Protein AF-A0A2T9YK61-F1 (afdb_monomer_lite)

InterPro domains:
  IPR007303 TIP41-like protein [PF04176] (50-180)
  IPR051330 Phosphatase regulators and Met sulfoxide reductases [PTHR21021] (6-176)

Radius of gyration: 19.89 Å; chains: 1; bounding box: 41×37×58 Å

Secondary structure (DSSP, 8-state):
----EEEEE-SSEEEEEETTEEEEEE---SPPHHHHHHHHHHHTS---TEE-TT-EEEEEETTT--EEEEEHHHHHHTS-BSHHHHTT---TTHHHHHHHHHHH-TT----PPPB-SS-------EEPTT-----------HHHHHS---EEEEEEEEEEEE-TTTT--EEEEEEEEEEGGGTTT--GGGTTSHHHHHHHS-S------------

pLDDT: mean 70.0, std 21.41, range [21.25, 95.31]

Structure (mmCIF, N/CA/C/O backbone):
data_AF-A0A2T9YK61-F1
#
_entry.id   AF-A0A2T9YK61-F1
#
loop_
_atom_site.group_PDB
_atom_site.id
_atom_site.type_symbol
_atom_site.label_atom_id
_atom_site.label_alt_id
_atom_site.label_comp_id
_atom_site.label_asym_id
_atom_site.label_entity_id
_atom_site.label_seq_id
_atom_site.pdbx_PDB_ins_code
_atom_site.Cartn_x
_atom_site.Cartn_y
_atom_site.Cartn_z
_atom_site.occupancy
_atom_site.B_iso_or_equiv
_atom_site.auth_seq_id
_atom_site.auth_comp_id
_atom_site.auth_asym_id
_atom_site.auth_atom_id
_atom_site.pdbx_PDB_model_num
ATOM 1 N N . MET A 1 1 ? -18.646 -4.683 30.087 1.00 41.59 1 MET A N 1
ATOM 2 C CA . MET A 1 1 ? -18.246 -5.443 28.891 1.00 41.59 1 MET A CA 1
ATOM 3 C C . MET A 1 1 ? -16.806 -5.066 28.641 1.00 41.59 1 MET A C 1
ATOM 5 O O . MET A 1 1 ? -16.558 -3.890 28.409 1.00 41.59 1 MET A O 1
ATOM 9 N N . GLU A 1 2 ? -15.875 -5.996 28.856 1.00 44.56 2 GLU A N 1
ATOM 10 C CA . GLU A 1 2 ? -14.492 -5.833 28.394 1.00 44.56 2 GLU A CA 1
ATOM 11 C C . GLU A 1 2 ? -14.546 -5.493 26.904 1.00 44.56 2 GLU A C 1
ATOM 13 O O . GLU A 1 2 ? -15.299 -6.115 26.160 1.00 44.56 2 GLU A O 1
ATOM 18 N N . SER A 1 3 ? -13.856 -4.436 26.484 1.00 55.66 3 SER A N 1
ATOM 19 C CA . SER A 1 3 ? -13.769 -4.107 25.067 1.00 55.66 3 SER A CA 1
ATOM 20 C C . SER A 1 3 ? -13.024 -5.241 24.368 1.00 55.66 3 SER A C 1
ATOM 22 O O . SER A 1 3 ? -11.880 -5.500 24.746 1.00 55.66 3 SER A O 1
ATOM 24 N N . ASP A 1 4 ? -13.648 -5.872 23.369 1.00 69.75 4 ASP A N 1
ATOM 25 C CA . ASP A 1 4 ? -13.060 -6.887 22.479 1.00 69.75 4 ASP A CA 1
ATOM 26 C C . ASP A 1 4 ? -11.954 -6.261 21.611 1.00 69.75 4 ASP A C 1
ATOM 28 O O . ASP A 1 4 ? -12.095 -6.059 20.404 1.00 69.75 4 ASP A O 1
ATOM 32 N N . PHE A 1 5 ? -10.872 -5.862 22.272 1.00 79.62 5 PHE A N 1
ATOM 33 C CA . PHE A 1 5 ? -9.658 -5.325 21.695 1.00 79.62 5 PHE A CA 1
ATOM 34 C C . PHE A 1 5 ? -8.584 -6.400 21.783 1.00 79.62 5 PHE A C 1
ATOM 36 O O . PHE A 1 5 ? -8.185 -6.810 22.875 1.00 79.62 5 PHE A O 1
ATOM 43 N N . LEU A 1 6 ? -8.084 -6.825 20.630 1.00 83.94 6 LEU A N 1
ATOM 44 C CA . LEU A 1 6 ? -6.968 -7.749 20.532 1.00 83.94 6 LEU A CA 1
ATOM 45 C C . LEU A 1 6 ? -5.908 -7.127 19.636 1.00 83.94 6 LEU A C 1
ATOM 47 O O . LEU A 1 6 ? -6.168 -6.864 18.468 1.00 83.94 6 LEU A O 1
ATOM 51 N N . ARG A 1 7 ? -4.703 -6.927 20.164 1.00 85.94 7 ARG A N 1
ATOM 52 C CA . ARG A 1 7 ? -3.530 -6.585 19.360 1.00 85.94 7 ARG A CA 1
ATOM 53 C C . ARG A 1 7 ? -2.683 -7.833 19.172 1.00 85.94 7 ARG A C 1
ATOM 55 O O . ARG A 1 7 ? -2.465 -8.572 20.129 1.00 85.94 7 ARG A O 1
ATOM 62 N N . TYR A 1 8 ? -2.190 -8.030 17.961 1.00 87.56 8 TYR A N 1
ATOM 63 C CA . TYR A 1 8 ? -1.253 -9.095 17.640 1.00 87.56 8 TYR A CA 1
ATOM 64 C C . TYR A 1 8 ? -0.062 -8.517 16.878 1.00 87.56 8 TYR A C 1
ATOM 66 O O . TYR A 1 8 ? -0.187 -7.550 16.124 1.00 87.56 8 TYR A O 1
ATOM 74 N N . ASP A 1 9 ? 1.107 -9.069 17.169 1.00 89.56 9 ASP A N 1
ATOM 75 C CA . ASP A 1 9 ? 2.399 -8.611 16.676 1.00 89.56 9 ASP A CA 1
ATOM 76 C C . ASP A 1 9 ? 3.253 -9.867 16.479 1.00 89.56 9 ASP A C 1
ATOM 78 O O . ASP A 1 9 ? 3.689 -10.513 17.436 1.00 89.56 9 ASP A O 1
ATOM 82 N N . GLU A 1 10 ? 3.356 -10.291 15.229 1.00 88.69 10 GLU A N 1
ATOM 83 C CA . GLU A 1 10 ? 4.156 -11.416 14.775 1.00 88.69 10 GLU A CA 1
ATOM 84 C C . GLU A 1 10 ? 5.312 -10.897 13.920 1.00 88.69 10 GLU A C 1
ATOM 86 O O . GLU A 1 10 ? 5.336 -9.745 13.503 1.00 88.69 10 GLU A O 1
ATOM 91 N N . LYS A 1 11 ? 6.282 -11.766 13.627 1.00 85.19 11 LYS A N 1
ATOM 92 C CA . LYS A 1 11 ? 7.542 -11.390 12.967 1.00 85.19 11 LYS A CA 1
ATOM 93 C C . LYS A 1 11 ? 7.367 -10.464 11.754 1.00 85.19 11 LYS A C 1
ATOM 95 O O . LYS A 1 11 ? 8.135 -9.523 11.605 1.00 85.19 11 LYS A O 1
ATOM 100 N N . ASP A 1 12 ? 6.401 -10.782 10.900 1.00 89.62 12 ASP A N 1
ATOM 101 C CA . ASP A 1 12 ? 6.165 -10.081 9.640 1.00 89.62 12 ASP A CA 1
ATOM 102 C C . ASP A 1 12 ? 4.776 -9.403 9.614 1.00 89.62 12 ASP A C 1
ATOM 104 O O . ASP A 1 12 ? 4.496 -8.618 8.716 1.00 89.62 12 ASP A O 1
ATOM 108 N N . PHE A 1 13 ? 3.891 -9.690 10.578 1.00 89.62 13 PHE A N 1
ATOM 109 C CA . PHE A 1 13 ? 2.515 -9.184 10.606 1.00 89.62 13 PHE A CA 1
ATOM 110 C C . PHE A 1 13 ? 2.241 -8.421 11.893 1.00 89.62 13 PHE A C 1
ATOM 112 O O . PHE A 1 13 ? 2.523 -8.917 12.978 1.00 89.62 13 PHE A O 1
ATOM 119 N N . SER A 1 14 ? 1.568 -7.282 11.799 1.00 92.31 14 SER A N 1
ATOM 120 C CA . SER A 1 14 ? 1.015 -6.603 12.969 1.00 92.31 14 SER A CA 1
ATOM 121 C C . SER A 1 14 ? -0.439 -6.241 12.724 1.00 92.31 14 SER A C 1
ATOM 123 O O . SER A 1 14 ? -0.871 -6.066 11.586 1.00 92.31 14 SER A O 1
ATOM 125 N N . GLY A 1 15 ? -1.228 -6.139 13.784 1.00 90.12 15 GLY A N 1
ATOM 126 C CA . GLY A 1 15 ? -2.623 -5.794 13.607 1.00 90.12 15 GLY A CA 1
ATOM 127 C C . GLY A 1 15 ? -3.406 -5.649 14.891 1.00 90.12 15 GLY A C 1
ATOM 128 O O . GLY A 1 15 ? -2.914 -5.836 16.009 1.00 90.12 15 GLY A O 1
ATOM 129 N N . VAL A 1 16 ? -4.666 -5.285 14.706 1.00 87.88 16 VAL A N 1
ATOM 130 C CA . VAL A 1 16 ? -5.623 -5.085 15.780 1.00 87.88 16 VAL A CA 1
ATOM 131 C C . VAL A 1 16 ? -7.010 -5.540 15.347 1.00 87.88 16 VAL A C 1
ATOM 133 O O . VAL A 1 16 ? -7.475 -5.220 14.256 1.00 87.88 16 VAL A O 1
ATOM 136 N N . ALA A 1 17 ? -7.693 -6.264 16.226 1.00 85.19 17 ALA A N 1
ATOM 137 C CA . ALA A 1 17 ? -9.128 -6.469 16.165 1.00 85.19 17 ALA A CA 1
ATOM 138 C C . ALA A 1 17 ? -9.803 -5.582 17.215 1.00 85.19 17 ALA A C 1
ATOM 140 O O . ALA A 1 17 ? -9.381 -5.555 18.372 1.00 85.19 17 ALA A O 1
ATOM 141 N N . LEU A 1 18 ? -10.825 -4.839 16.799 1.00 81.12 18 LEU A N 1
ATOM 142 C CA . LEU A 1 18 ? -11.647 -4.000 17.661 1.00 81.12 18 LEU A CA 1
ATOM 143 C C . LEU A 1 18 ? -13.110 -4.153 17.243 1.00 81.12 18 LEU A C 1
ATOM 145 O O . LEU A 1 18 ? -13.516 -3.637 16.199 1.00 81.12 18 LEU A O 1
ATOM 149 N N . CYS A 1 19 ? -13.905 -4.824 18.079 1.00 82.50 19 CYS A N 1
ATOM 150 C CA . CYS A 1 19 ? -15.291 -5.179 17.746 1.00 82.50 19 CYS A CA 1
ATOM 151 C C . CYS A 1 19 ? -15.347 -5.929 16.393 1.00 82.50 19 CYS A C 1
ATOM 153 O O . CYS A 1 19 ? -14.595 -6.877 16.181 1.00 82.50 19 CYS A O 1
ATOM 155 N N . ASP A 1 20 ? -16.179 -5.476 15.451 1.00 80.25 20 ASP A N 1
ATOM 156 C CA . ASP A 1 20 ? -16.318 -6.084 14.120 1.00 80.25 20 ASP A CA 1
ATOM 157 C C . ASP A 1 20 ? -15.185 -5.728 13.145 1.00 80.25 20 ASP A C 1
ATOM 159 O O . ASP A 1 20 ? -15.192 -6.187 12.002 1.00 80.25 20 ASP A O 1
ATOM 163 N N . TRP A 1 21 ? -14.223 -4.898 13.543 1.00 82.38 21 TRP A N 1
ATOM 164 C CA . TRP A 1 21 ? -13.155 -4.455 12.657 1.00 82.38 21 TRP A CA 1
ATOM 165 C C . TRP A 1 21 ? -11.855 -5.188 12.921 1.00 82.38 21 TRP A C 1
ATOM 167 O O . TRP A 1 21 ? -11.441 -5.373 14.062 1.00 82.38 21 TRP A O 1
ATOM 177 N N . ASN A 1 22 ? -11.184 -5.552 11.838 1.00 85.31 22 ASN A N 1
ATOM 178 C CA . ASN A 1 22 ? -9.864 -6.144 11.855 1.00 85.31 22 ASN A CA 1
ATOM 179 C C . ASN A 1 22 ? -8.950 -5.344 10.930 1.00 85.31 22 ASN A C 1
ATOM 181 O O . ASN A 1 22 ? -9.280 -5.112 9.767 1.00 85.31 22 ASN A O 1
ATOM 185 N N . VAL A 1 23 ? -7.824 -4.907 11.473 1.00 88.56 23 VAL A N 1
ATOM 186 C CA . VAL A 1 23 ? -6.742 -4.245 10.759 1.00 88.56 23 VAL A CA 1
ATOM 187 C C . VAL A 1 23 ? -5.549 -5.182 10.804 1.00 88.56 23 VAL A C 1
ATOM 189 O O . VAL A 1 23 ? -5.105 -5.551 11.889 1.00 88.56 23 VAL A O 1
ATOM 192 N N . LEU A 1 24 ? -5.037 -5.539 9.634 1.00 92.12 24 LEU A N 1
ATOM 193 C CA . LEU A 1 24 ? -3.886 -6.408 9.453 1.00 92.12 24 LEU A CA 1
ATOM 194 C C . LEU A 1 24 ? -2.895 -5.714 8.529 1.00 92.12 24 LEU A C 1
ATOM 196 O O . LEU A 1 24 ? -3.250 -5.321 7.423 1.00 92.12 24 LEU A O 1
ATOM 200 N N . SER A 1 25 ? -1.655 -5.609 8.968 1.00 92.38 25 SER A N 1
ATOM 201 C CA . SER A 1 25 ? -0.549 -5.083 8.190 1.00 92.38 25 SER A CA 1
ATOM 202 C C . SER A 1 25 ? 0.523 -6.148 8.025 1.00 92.38 25 SER A C 1
ATOM 204 O O . SER A 1 25 ? 0.830 -6.868 8.978 1.00 92.38 25 SER A O 1
ATOM 206 N N . TYR A 1 26 ? 1.082 -6.253 6.823 1.00 94.94 26 TYR A N 1
ATOM 207 C CA . TYR A 1 26 ? 2.124 -7.213 6.486 1.00 94.94 26 TYR A CA 1
ATOM 208 C C . TYR A 1 26 ? 3.368 -6.520 5.942 1.00 94.94 26 TYR A C 1
ATOM 210 O O . TYR A 1 26 ? 3.291 -5.712 5.015 1.00 94.94 26 TYR A O 1
ATOM 218 N N . HIS A 1 27 ? 4.510 -6.854 6.538 1.00 94.69 27 HIS A N 1
ATOM 219 C CA . HIS A 1 27 ? 5.817 -6.272 6.278 1.00 94.69 27 HIS A CA 1
ATOM 220 C C . HIS A 1 27 ? 6.786 -7.371 5.849 1.00 94.69 27 HIS A C 1
ATOM 222 O O . HIS A 1 27 ? 7.134 -8.276 6.607 1.00 94.69 27 HIS A O 1
ATOM 228 N N . ARG A 1 28 ? 7.256 -7.271 4.614 1.00 94.88 28 ARG A N 1
ATOM 229 C CA . ARG A 1 28 ? 8.286 -8.104 4.010 1.00 94.88 28 ARG A CA 1
ATOM 230 C C . ARG A 1 28 ? 9.405 -7.221 3.458 1.00 94.88 28 ARG A C 1
ATOM 232 O O . ARG A 1 28 ? 9.180 -6.044 3.177 1.00 94.88 28 ARG A O 1
ATOM 239 N N . PRO A 1 29 ? 10.623 -7.769 3.307 1.00 94.81 29 PRO A N 1
ATOM 240 C CA . PRO A 1 29 ? 11.695 -7.100 2.580 1.00 94.81 29 PRO A CA 1
ATOM 241 C C . PRO A 1 29 ? 11.336 -6.838 1.110 1.00 94.81 29 PRO A C 1
ATOM 243 O O . PRO A 1 29 ? 10.315 -7.311 0.609 1.00 94.81 29 PRO A O 1
ATOM 246 N N . ILE A 1 30 ? 12.232 -6.134 0.412 1.00 95.12 30 ILE A N 1
ATOM 247 C CA . ILE A 1 30 ? 12.160 -5.942 -1.041 1.00 95.12 30 ILE A CA 1
ATOM 248 C C . ILE A 1 30 ? 11.964 -7.295 -1.739 1.00 95.12 30 ILE A C 1
ATOM 250 O O . ILE A 1 30 ? 12.551 -8.316 -1.364 1.00 95.12 30 ILE A O 1
ATOM 254 N N . SER A 1 31 ? 11.111 -7.281 -2.757 1.00 94.88 31 SER A N 1
ATOM 255 C CA . SER A 1 31 ? 10.672 -8.470 -3.478 1.00 94.88 31 SER A CA 1
ATOM 256 C C . SER A 1 31 ? 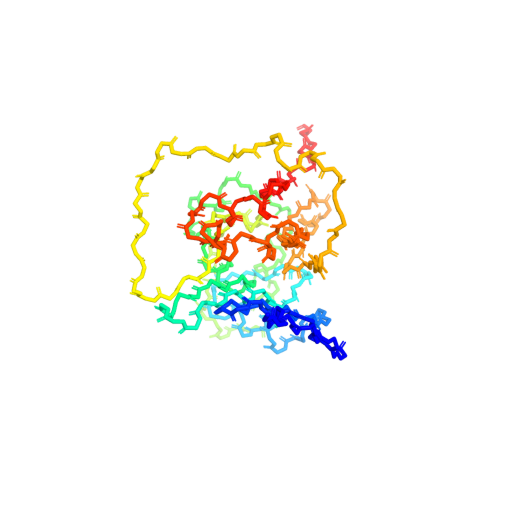11.833 -9.197 -4.150 1.00 94.88 31 SER A C 1
ATOM 258 O O . SER A 1 31 ? 12.777 -8.592 -4.656 1.00 94.88 31 SER A O 1
ATOM 260 N N . SER A 1 32 ? 11.732 -10.523 -4.226 1.00 93.81 32 SER A N 1
ATOM 261 C CA . SER A 1 32 ? 12.674 -11.326 -5.009 1.00 93.81 32 SER A CA 1
ATOM 262 C C . SER A 1 32 ? 12.544 -11.057 -6.514 1.00 93.81 32 SER A C 1
ATOM 264 O O . SER A 1 32 ? 11.475 -10.678 -6.999 1.00 93.81 32 SER A O 1
ATOM 266 N N . ALA A 1 33 ? 13.603 -11.359 -7.274 1.00 91.38 33 ALA A N 1
ATOM 267 C CA . ALA A 1 33 ? 13.603 -11.252 -8.737 1.00 91.38 33 ALA A CA 1
ATOM 268 C C . ALA A 1 33 ? 12.416 -11.985 -9.390 1.00 91.38 33 ALA A C 1
ATOM 270 O O . ALA A 1 33 ? 11.833 -11.487 -10.342 1.00 91.38 33 ALA A O 1
ATOM 271 N N . THR A 1 34 ? 11.990 -13.124 -8.834 1.00 92.19 34 THR A N 1
ATOM 272 C CA . THR A 1 34 ? 10.835 -13.875 -9.344 1.00 92.19 34 THR A CA 1
ATOM 273 C C . THR A 1 34 ? 9.526 -13.089 -9.244 1.00 92.19 34 THR A C 1
ATOM 275 O O . THR A 1 34 ? 8.721 -13.127 -10.170 1.00 92.19 34 THR A O 1
ATOM 278 N N . ILE A 1 35 ? 9.300 -12.372 -8.140 1.00 90.00 35 ILE A N 1
ATOM 279 C CA . ILE A 1 35 ? 8.103 -11.532 -7.969 1.00 90.00 35 ILE A CA 1
ATOM 280 C C . ILE A 1 35 ? 8.166 -10.340 -8.927 1.00 90.00 35 ILE A C 1
ATOM 282 O O . ILE A 1 35 ? 7.174 -10.039 -9.587 1.00 90.00 35 ILE A O 1
ATOM 286 N N . ILE A 1 36 ? 9.340 -9.715 -9.050 1.00 91.69 36 ILE A N 1
ATOM 287 C CA . ILE A 1 36 ? 9.577 -8.578 -9.949 1.00 91.69 36 ILE A CA 1
ATOM 288 C C . ILE A 1 36 ? 9.313 -8.973 -11.409 1.00 91.69 36 ILE A C 1
ATOM 290 O O . ILE A 1 36 ? 8.560 -8.288 -12.101 1.00 91.69 36 ILE A O 1
ATOM 294 N N . ASP A 1 37 ? 9.861 -10.102 -11.863 1.00 90.00 37 ASP A N 1
ATOM 295 C CA . ASP A 1 37 ? 9.670 -10.610 -13.226 1.00 90.00 37 ASP A CA 1
ATOM 296 C C . ASP A 1 37 ? 8.193 -10.924 -13.508 1.00 90.00 37 ASP A C 1
ATOM 298 O O . ASP A 1 37 ? 7.676 -10.603 -14.582 1.00 90.00 37 ASP A O 1
ATOM 302 N N . ASN A 1 38 ? 7.491 -11.514 -12.535 1.00 92.44 38 ASN A N 1
ATOM 303 C CA . ASN A 1 38 ? 6.060 -11.791 -12.650 1.00 92.44 38 ASN A CA 1
ATOM 304 C C . ASN A 1 38 ? 5.246 -10.495 -12.749 1.00 92.44 38 ASN A C 1
ATOM 306 O O . ASN A 1 38 ? 4.421 -10.369 -13.653 1.00 92.44 38 ASN A O 1
ATOM 310 N N . TYR A 1 39 ? 5.508 -9.513 -11.881 1.00 93.25 39 TYR A N 1
ATOM 311 C CA . TYR A 1 39 ? 4.817 -8.221 -11.917 1.00 93.25 39 TYR A CA 1
ATOM 312 C C . TYR A 1 39 ? 5.086 -7.499 -13.234 1.00 93.25 39 TYR A C 1
ATOM 314 O O . TYR A 1 39 ? 4.146 -7.027 -13.867 1.00 93.25 39 TYR A O 1
ATOM 322 N N . SER A 1 40 ? 6.340 -7.458 -13.692 1.00 89.56 40 SER A N 1
ATOM 323 C CA . SER A 1 40 ? 6.690 -6.811 -14.959 1.00 89.56 40 SER A CA 1
ATOM 324 C C . SER A 1 40 ? 5.951 -7.451 -16.134 1.00 89.56 40 SER A C 1
ATOM 326 O O . SER A 1 40 ? 5.391 -6.751 -16.978 1.00 89.56 40 SER A O 1
ATOM 328 N N . LYS A 1 41 ? 5.875 -8.787 -16.156 1.00 89.69 41 LYS A N 1
ATOM 329 C CA . LYS A 1 41 ? 5.185 -9.537 -17.208 1.00 89.69 41 LYS A CA 1
ATOM 330 C C . LYS A 1 41 ? 3.672 -9.326 -17.200 1.00 89.69 41 LYS A C 1
ATOM 332 O O . LYS A 1 41 ? 3.073 -9.230 -18.268 1.00 89.69 41 LYS A O 1
ATOM 337 N N . GLU A 1 42 ? 3.048 -9.303 -16.027 1.00 91.94 42 GLU A N 1
ATOM 338 C CA . GLU A 1 42 ? 1.595 -9.155 -15.895 1.00 91.94 42 GLU A CA 1
ATOM 339 C C . GLU A 1 42 ? 1.130 -7.712 -16.099 1.00 91.94 42 GLU A C 1
ATOM 341 O O . GLU A 1 42 ? 0.085 -7.470 -16.706 1.00 91.94 42 GLU A O 1
ATOM 346 N N . LEU A 1 43 ? 1.906 -6.749 -15.601 1.00 89.56 43 LEU A N 1
ATOM 347 C CA . LEU A 1 43 ? 1.575 -5.332 -15.667 1.00 89.56 43 LEU A CA 1
ATOM 348 C C . LEU A 1 43 ? 2.071 -4.674 -16.953 1.00 89.56 43 LEU A C 1
ATOM 350 O O . LEU A 1 43 ? 1.569 -3.603 -17.290 1.00 89.56 43 LEU A O 1
ATOM 354 N N . ASP A 1 44 ? 2.979 -5.309 -17.694 1.00 87.75 44 ASP A N 1
ATOM 355 C CA . ASP A 1 44 ? 3.516 -4.794 -18.957 1.00 87.75 44 ASP A CA 1
ATOM 356 C C . ASP A 1 44 ? 4.178 -3.411 -18.784 1.00 87.75 44 ASP A C 1
ATOM 358 O O . ASP A 1 44 ? 3.998 -2.507 -19.601 1.00 87.75 44 ASP A O 1
ATOM 36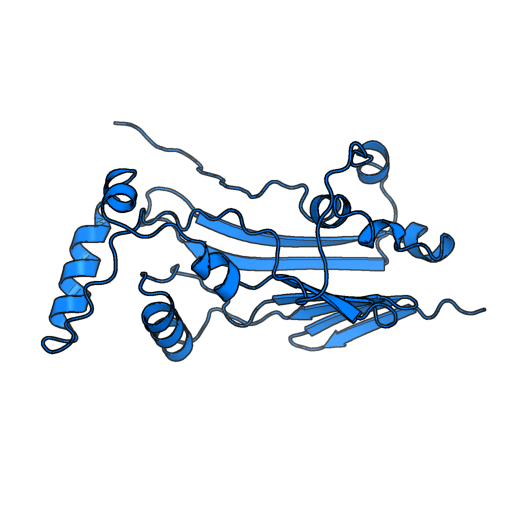2 N N . ILE A 1 45 ? 4.911 -3.249 -17.675 1.00 85.00 45 ILE A N 1
ATOM 363 C CA . ILE A 1 45 ? 5.721 -2.074 -17.309 1.00 85.00 45 ILE A CA 1
ATOM 364 C C . ILE A 1 45 ? 7.043 -2.530 -16.672 1.00 85.00 45 ILE A C 1
ATOM 366 O O . ILE A 1 45 ? 7.169 -3.675 -16.221 1.00 85.00 45 ILE A O 1
ATOM 370 N N . ALA A 1 46 ? 8.036 -1.638 -16.617 1.00 86.75 46 ALA A N 1
ATOM 371 C CA . ALA A 1 46 ? 9.146 -1.834 -15.685 1.00 86.75 46 ALA A CA 1
ATOM 372 C C . ALA A 1 46 ? 8.616 -1.708 -14.248 1.00 86.75 46 ALA A C 1
ATOM 374 O O . ALA A 1 46 ? 7.590 -1.071 -14.028 1.00 86.75 46 ALA A O 1
ATOM 375 N N . ILE A 1 47 ? 9.276 -2.342 -13.287 1.00 92.06 47 ILE A N 1
ATOM 376 C CA . ILE A 1 47 ? 8.864 -2.326 -11.879 1.00 92.06 47 ILE A CA 1
ATOM 377 C C . ILE A 1 47 ? 9.795 -1.385 -11.107 1.00 92.06 47 ILE A C 1
ATOM 379 O O . ILE A 1 47 ? 10.981 -1.376 -11.445 1.00 92.06 47 ILE A O 1
ATOM 383 N N . PRO A 1 48 ? 9.285 -0.626 -10.113 1.00 89.69 48 PRO A N 1
ATOM 384 C CA . PRO A 1 48 ? 10.111 0.213 -9.246 1.00 89.69 48 PRO A CA 1
ATOM 385 C C . PRO A 1 48 ? 11.308 -0.538 -8.661 1.00 89.69 48 PRO A C 1
ATOM 387 O O . PRO A 1 48 ? 11.175 -1.720 -8.319 1.00 89.69 48 PRO A O 1
ATOM 390 N N . GLU A 1 49 ? 12.445 0.143 -8.506 1.00 87.25 49 GLU A N 1
ATOM 391 C CA . GLU A 1 49 ? 13.674 -0.443 -7.953 1.00 87.25 49 GLU A CA 1
ATOM 392 C C . GLU A 1 49 ? 13.435 -1.130 -6.601 1.00 87.25 49 GLU A C 1
ATOM 394 O O . GLU A 1 49 ? 13.838 -2.279 -6.390 1.00 87.25 49 GLU A O 1
ATOM 399 N N . MET A 1 50 ? 12.725 -0.457 -5.696 1.00 91.75 50 MET A N 1
ATOM 400 C CA . MET A 1 50 ? 12.416 -0.966 -4.366 1.00 91.75 50 MET A CA 1
ATOM 401 C C . MET A 1 50 ? 10.932 -1.289 -4.260 1.00 91.75 50 MET A C 1
ATOM 403 O O . MET A 1 50 ? 10.150 -0.547 -3.673 1.00 91.75 50 MET A O 1
ATOM 407 N N . ILE A 1 51 ? 10.519 -2.425 -4.819 1.00 94.75 51 ILE A N 1
ATOM 408 C CA . ILE A 1 51 ? 9.148 -2.917 -4.665 1.00 94.75 51 ILE A CA 1
ATOM 409 C C . ILE A 1 51 ? 9.003 -3.870 -3.475 1.00 94.75 51 ILE A C 1
ATOM 411 O O . ILE A 1 51 ? 9.676 -4.901 -3.379 1.00 94.75 51 ILE A O 1
ATOM 415 N N . PHE A 1 52 ? 8.026 -3.597 -2.617 1.00 95.25 52 PHE A N 1
ATOM 416 C CA . PHE A 1 52 ? 7.605 -4.472 -1.530 1.00 95.25 52 PHE A CA 1
ATOM 417 C C . PHE A 1 52 ? 6.290 -5.171 -1.903 1.00 95.25 52 PHE A C 1
ATOM 419 O O . PHE A 1 52 ? 5.219 -4.891 -1.371 1.00 95.25 52 PHE A O 1
ATOM 426 N N . GLY A 1 53 ? 6.356 -6.069 -2.885 1.00 92.50 53 GLY A N 1
ATOM 427 C CA . GLY A 1 53 ? 5.197 -6.639 -3.571 1.00 92.50 53 GLY A CA 1
ATOM 428 C C . GLY A 1 53 ? 4.307 -7.508 -2.690 1.00 92.50 53 GLY A C 1
ATOM 429 O O . GLY A 1 53 ? 3.124 -7.647 -2.988 1.00 92.50 53 GLY A O 1
ATOM 430 N N . GLU A 1 54 ? 4.859 -8.053 -1.608 1.00 94.31 54 GLU A N 1
ATOM 431 C CA . GLU A 1 54 ? 4.110 -8.820 -0.612 1.00 94.31 54 GLU A CA 1
ATOM 432 C C . GLU A 1 54 ? 3.516 -7.936 0.491 1.00 94.31 54 GLU A C 1
ATOM 434 O O . GLU A 1 54 ? 2.646 -8.406 1.217 1.00 94.31 54 GLU A O 1
ATOM 439 N N . ASN A 1 55 ? 3.942 -6.675 0.628 1.00 94.19 55 ASN A N 1
ATOM 440 C CA . ASN A 1 55 ? 3.442 -5.794 1.680 1.00 94.19 55 ASN A CA 1
ATOM 441 C C . ASN A 1 55 ? 1.989 -5.419 1.423 1.00 94.19 55 ASN A C 1
ATOM 443 O O . ASN A 1 55 ? 1.596 -5.111 0.291 1.00 94.19 55 ASN A O 1
ATOM 447 N N . PHE A 1 56 ? 1.200 -5.387 2.496 1.00 93.94 56 PHE A N 1
ATOM 448 C CA . PHE A 1 56 ? -0.161 -4.888 2.412 1.00 93.94 56 PHE A CA 1
ATOM 449 C C . PHE A 1 56 ? -0.714 -4.370 3.736 1.00 93.94 56 PHE A C 1
ATOM 451 O O . PHE A 1 56 ? -0.317 -4.815 4.811 1.00 93.94 56 PHE A O 1
ATOM 458 N N . LEU A 1 57 ? -1.715 -3.494 3.631 1.00 92.12 57 LEU A N 1
ATOM 459 C CA . LEU A 1 57 ? -2.634 -3.159 4.718 1.00 92.12 57 LEU A CA 1
ATOM 460 C C . LEU A 1 57 ? -4.040 -3.626 4.349 1.00 92.12 57 LEU A C 1
ATOM 462 O O . LEU A 1 57 ? -4.632 -3.132 3.390 1.00 92.12 57 LEU A O 1
ATOM 466 N N . LEU A 1 58 ? -4.593 -4.532 5.145 1.00 91.19 58 LEU A N 1
ATOM 467 C CA . LEU A 1 58 ? -5.949 -5.038 5.019 1.00 91.19 58 LEU A CA 1
ATOM 468 C C . LEU A 1 58 ? -6.802 -4.521 6.178 1.00 91.19 58 LEU A C 1
ATOM 470 O O . LEU A 1 58 ? -6.538 -4.814 7.342 1.00 91.19 58 LEU A O 1
ATOM 474 N N . ILE A 1 59 ? -7.873 -3.805 5.854 1.00 87.44 59 ILE A N 1
ATOM 475 C CA . ILE A 1 59 ? -8.900 -3.408 6.818 1.00 87.44 59 ILE A CA 1
ATOM 476 C C . ILE A 1 59 ? -10.188 -4.127 6.439 1.00 87.44 59 ILE A C 1
ATOM 478 O O . ILE A 1 59 ? -10.666 -4.007 5.311 1.00 87.44 59 ILE A O 1
ATOM 482 N N . LYS A 1 60 ? -10.756 -4.869 7.386 1.00 85.81 60 LYS A N 1
ATOM 483 C CA . LYS A 1 60 ? -11.954 -5.684 7.200 1.00 85.81 60 LYS A CA 1
ATOM 484 C C . LYS A 1 60 ? -12.993 -5.374 8.265 1.00 85.81 60 LYS A C 1
ATOM 486 O O . LYS A 1 60 ? -12.668 -5.319 9.445 1.00 85.81 60 LYS A O 1
ATOM 491 N N . HIS A 1 61 ? -14.248 -5.270 7.851 1.00 83.06 61 HIS A N 1
ATOM 492 C CA . HIS A 1 61 ? -15.399 -5.293 8.742 1.00 83.06 61 HIS A CA 1
ATOM 493 C C . HIS A 1 61 ? -16.104 -6.647 8.625 1.00 83.06 61 HIS A C 1
ATOM 495 O O . HIS A 1 61 ? -16.611 -7.005 7.560 1.00 83.06 61 HIS A O 1
ATOM 501 N N . ALA A 1 62 ? -16.123 -7.416 9.710 1.00 80.00 62 ALA A N 1
ATOM 502 C CA . ALA A 1 62 ? -16.621 -8.785 9.737 1.00 80.00 62 ALA A CA 1
ATOM 503 C C . ALA A 1 62 ? -18.105 -8.876 9.355 1.00 80.00 62 ALA A C 1
ATOM 505 O O . ALA A 1 62 ? -18.470 -9.715 8.534 1.00 80.00 62 ALA A O 1
ATOM 506 N N . THR A 1 63 ? -18.940 -7.982 9.889 1.00 80.75 63 THR A N 1
ATOM 507 C CA . THR A 1 63 ? -20.402 -8.063 9.744 1.00 80.75 63 THR A CA 1
ATOM 508 C C . THR A 1 63 ? -20.899 -7.629 8.366 1.00 80.75 63 THR A C 1
ATOM 510 O O . THR A 1 63 ? -21.812 -8.246 7.823 1.00 80.75 63 THR A O 1
ATOM 513 N N . SER A 1 64 ? -20.311 -6.585 7.768 1.00 77.31 64 SER A N 1
ATOM 514 C CA . SER A 1 64 ? -20.711 -6.140 6.419 1.00 77.31 64 SER A CA 1
ATOM 515 C C . SER A 1 64 ? -19.937 -6.828 5.296 1.00 77.31 64 SER A C 1
ATOM 517 O O . SER A 1 64 ? -20.304 -6.678 4.134 1.00 77.31 64 SER A O 1
ATOM 519 N N . GLY A 1 65 ? -18.846 -7.528 5.619 1.00 79.69 65 GLY A N 1
ATOM 520 C CA . GLY A 1 65 ? -17.917 -8.067 4.629 1.00 79.69 65 GLY A CA 1
ATOM 521 C C . GLY A 1 65 ? -17.084 -7.001 3.909 1.00 79.69 65 GLY A C 1
ATOM 522 O O . GLY A 1 65 ? -16.362 -7.346 2.979 1.00 79.69 65 GLY A O 1
ATOM 523 N N . PHE A 1 66 ? -17.162 -5.729 4.323 1.00 81.94 66 PHE A N 1
ATOM 524 C CA . PHE A 1 66 ? -16.353 -4.647 3.760 1.00 81.94 66 PHE A CA 1
ATOM 525 C C . PHE A 1 66 ? -14.870 -4.977 3.917 1.00 81.94 66 PHE A C 1
ATOM 527 O O . PHE A 1 66 ? -14.420 -5.272 5.027 1.00 81.94 66 PHE A O 1
ATOM 534 N N . THR A 1 67 ? -14.110 -4.882 2.827 1.00 84.38 67 THR A N 1
ATOM 535 C CA . THR A 1 67 ? -12.647 -4.932 2.875 1.00 84.38 67 THR A CA 1
ATOM 536 C C . THR A 1 67 ? -12.031 -3.851 2.011 1.00 84.38 67 THR A C 1
ATOM 538 O O . THR A 1 67 ? -12.490 -3.619 0.892 1.00 84.38 67 THR A O 1
ATOM 541 N N . ILE A 1 68 ? -10.940 -3.277 2.501 1.00 85.38 68 ILE A N 1
ATOM 542 C CA . ILE A 1 68 ? -10.009 -2.474 1.717 1.00 85.38 68 ILE A CA 1
ATOM 543 C C . ILE A 1 68 ? -8.602 -3.043 1.889 1.00 85.38 68 ILE A C 1
ATOM 545 O O . ILE A 1 68 ? -8.177 -3.317 3.011 1.00 85.38 68 ILE A O 1
ATOM 549 N N . ASN A 1 69 ? -7.910 -3.245 0.773 1.00 90.44 69 ASN A N 1
ATOM 550 C CA . ASN A 1 69 ? -6.562 -3.791 0.725 1.00 90.44 69 ASN A CA 1
ATOM 551 C C . ASN A 1 69 ? -5.628 -2.823 -0.002 1.00 90.44 69 ASN A C 1
ATOM 553 O O . ASN A 1 69 ? -5.826 -2.550 -1.181 1.00 90.44 69 ASN A O 1
ATOM 557 N N . LEU A 1 70 ? -4.600 -2.319 0.670 1.00 89.56 70 LEU A N 1
ATOM 558 C CA . LEU A 1 70 ? -3.549 -1.519 0.050 1.00 89.56 70 LEU A CA 1
ATOM 559 C C . LEU A 1 70 ? -2.365 -2.419 -0.263 1.00 89.56 70 LEU A C 1
ATOM 561 O O . LEU A 1 70 ? -1.839 -3.036 0.649 1.00 89.56 70 LEU A O 1
ATOM 565 N N . ASN A 1 71 ? -1.948 -2.485 -1.526 1.00 93.75 71 ASN A N 1
ATOM 566 C CA . ASN A 1 71 ? -0.824 -3.301 -1.969 1.00 93.75 71 ASN A CA 1
ATOM 567 C C . ASN A 1 71 ? -0.192 -2.675 -3.222 1.00 93.75 71 ASN A C 1
ATOM 569 O O . ASN A 1 71 ? -0.850 -1.922 -3.943 1.00 93.75 71 ASN A O 1
ATOM 573 N N . ALA A 1 72 ? 1.081 -2.986 -3.474 1.00 92.19 72 ALA A N 1
ATOM 574 C CA . ALA A 1 72 ? 1.831 -2.408 -4.589 1.00 92.19 72 ALA A CA 1
ATOM 575 C C . ALA A 1 72 ? 1.288 -2.837 -5.961 1.00 92.19 72 ALA A C 1
ATOM 577 O O . ALA A 1 72 ? 1.261 -2.047 -6.899 1.00 92.19 72 ALA A O 1
ATOM 578 N N . TYR A 1 73 ? 0.844 -4.088 -6.087 1.00 95.31 73 TYR A N 1
ATOM 579 C CA . TYR A 1 73 ? 0.429 -4.658 -7.367 1.00 95.31 73 TYR A CA 1
ATOM 580 C C . TYR A 1 73 ? -0.786 -3.942 -7.956 1.00 95.31 73 TYR A C 1
ATOM 582 O O . TYR A 1 73 ? -0.765 -3.523 -9.113 1.00 95.31 73 TYR A O 1
ATOM 590 N N . ASP A 1 74 ? -1.834 -3.757 -7.155 1.00 92.69 74 ASP A N 1
ATOM 591 C CA . ASP A 1 74 ? -3.049 -3.076 -7.591 1.00 92.69 74 ASP A CA 1
ATOM 592 C C . ASP A 1 74 ? -2.817 -1.586 -7.855 1.00 92.69 74 ASP A C 1
ATOM 594 O O . ASP A 1 74 ? -3.419 -1.041 -8.778 1.00 92.69 74 ASP A O 1
ATOM 598 N N . ALA A 1 75 ? -1.898 -0.948 -7.124 1.00 88.00 75 ALA A N 1
ATOM 599 C CA . ALA A 1 75 ? -1.466 0.413 -7.424 1.00 88.00 75 ALA A CA 1
ATOM 600 C C . ALA A 1 75 ? -0.790 0.493 -8.803 1.00 88.00 75 ALA A C 1
ATOM 602 O O . ALA A 1 75 ? -1.191 1.278 -9.661 1.00 88.00 75 ALA A O 1
ATOM 603 N N . LEU A 1 76 ? 0.177 -0.392 -9.061 1.00 90.50 76 LEU A N 1
ATOM 604 C CA . LEU A 1 76 ? 0.931 -0.423 -10.315 1.00 90.50 76 LEU A CA 1
ATOM 605 C C . LEU A 1 76 ? 0.073 -0.812 -11.533 1.00 90.50 76 LEU A C 1
ATOM 607 O O . LEU A 1 76 ? 0.394 -0.445 -12.664 1.00 90.50 76 LEU A O 1
ATOM 611 N N . LYS A 1 77 ? -1.061 -1.500 -11.338 1.00 91.69 77 LYS A N 1
ATOM 612 C CA . LYS A 1 77 ? -2.051 -1.716 -12.411 1.00 91.69 77 LYS A CA 1
ATOM 613 C C . LYS A 1 77 ? -2.630 -0.418 -12.960 1.00 91.69 77 LYS A C 1
ATOM 615 O O . LYS A 1 77 ? -2.965 -0.388 -14.144 1.00 91.69 77 LYS A O 1
ATOM 620 N N . LEU A 1 78 ? -2.773 0.602 -12.113 1.00 85.94 78 LEU A N 1
ATOM 621 C CA . LEU A 1 78 ? -3.388 1.884 -12.456 1.00 85.94 78 LEU A CA 1
ATOM 622 C C . LEU A 1 78 ? -2.417 2.859 -13.130 1.00 85.94 78 LEU A C 1
ATOM 624 O O . LEU A 1 78 ? -2.858 3.910 -13.589 1.00 85.94 78 LEU A O 1
ATOM 628 N N . VAL A 1 79 ? -1.127 2.516 -13.211 1.00 86.44 79 VAL A N 1
ATOM 629 C CA . VAL A 1 79 ? -0.128 3.325 -13.919 1.00 86.44 79 VAL A CA 1
ATOM 630 C C . VAL A 1 79 ? -0.529 3.473 -15.385 1.00 86.44 79 VAL A C 1
ATOM 632 O O . VAL A 1 79 ? -0.869 2.491 -16.059 1.00 86.44 79 VAL A O 1
ATOM 635 N N . GLU A 1 80 ? -0.502 4.713 -15.873 1.00 80.69 80 GLU A N 1
ATOM 636 C CA . GLU A 1 80 ? -0.903 5.050 -17.236 1.00 80.69 80 GLU A CA 1
ATOM 637 C C . GLU A 1 80 ? 0.052 4.408 -18.255 1.00 80.69 80 GLU A C 1
ATOM 639 O O . GLU A 1 80 ? 1.273 4.549 -18.181 1.00 80.69 80 GLU A O 1
ATOM 644 N N . LYS A 1 81 ? -0.517 3.698 -19.233 1.00 81.69 81 LYS A N 1
ATOM 645 C CA . LYS A 1 81 ? 0.225 3.010 -20.296 1.00 81.69 81 LYS A CA 1
ATOM 646 C C . LYS A 1 81 ? -0.228 3.544 -21.642 1.00 81.69 81 LYS A C 1
ATOM 648 O O . LYS A 1 81 ? -1.422 3.570 -21.937 1.00 81.69 81 LYS A O 1
ATOM 653 N N . GLY A 1 82 ? 0.721 3.851 -22.509 1.00 69.12 82 GLY A N 1
ATOM 654 C CA . GLY A 1 82 ? 0.470 4.188 -23.898 1.00 69.12 82 GLY A CA 1
ATOM 655 C C . GLY A 1 82 ? 1.519 5.127 -24.494 1.00 69.12 82 GLY A C 1
ATOM 656 O O . GLY A 1 82 ? 2.297 5.750 -23.773 1.00 69.12 82 GLY A O 1
ATOM 657 N N . PRO A 1 83 ? 1.522 5.277 -25.832 1.00 60.28 83 PRO A N 1
ATOM 658 C CA . PRO A 1 83 ? 2.461 6.151 -26.538 1.00 60.28 83 PRO A CA 1
ATOM 659 C C . PRO A 1 83 ? 2.455 7.590 -26.008 1.00 60.28 83 PRO A C 1
ATOM 661 O O . PRO A 1 83 ? 3.512 8.156 -25.775 1.00 60.28 83 PRO A O 1
ATOM 664 N N . HIS A 1 84 ? 1.267 8.129 -25.719 1.00 59.50 84 HIS A N 1
ATOM 665 C CA . HIS A 1 84 ? 1.088 9.486 -25.198 1.00 59.50 84 HIS A CA 1
ATOM 666 C C . HIS A 1 84 ? 1.580 9.664 -23.754 1.00 59.50 84 HIS A C 1
ATOM 668 O O . HIS A 1 84 ? 1.812 10.791 -23.332 1.00 59.50 84 HIS A O 1
ATOM 674 N N . SER A 1 85 ? 1.714 8.580 -22.987 1.00 58.50 85 SER A N 1
ATOM 675 C CA . SER A 1 85 ? 2.178 8.619 -21.597 1.00 58.50 85 SER A CA 1
ATOM 676 C C . SER A 1 85 ? 3.709 8.705 -21.549 1.00 58.50 85 SER A C 1
ATOM 678 O O . SER A 1 85 ? 4.259 9.478 -20.776 1.00 58.50 85 SER A O 1
ATOM 680 N N . ALA A 1 86 ? 4.406 8.007 -22.452 1.00 57.28 86 ALA A N 1
ATOM 681 C CA . ALA A 1 86 ? 5.870 8.057 -22.559 1.00 57.28 86 ALA A CA 1
ATOM 682 C C . ALA A 1 86 ? 6.435 9.376 -23.112 1.00 57.28 86 ALA A C 1
ATOM 684 O O . ALA A 1 86 ? 7.640 9.612 -23.016 1.00 57.28 86 ALA A O 1
ATOM 685 N N . ASP A 1 87 ? 5.587 10.221 -23.698 1.00 52.31 87 ASP A N 1
ATOM 686 C CA . ASP A 1 87 ? 5.969 11.554 -24.173 1.00 52.31 87 ASP A CA 1
ATOM 687 C C . ASP A 1 87 ? 5.885 12.617 -23.065 1.00 52.31 87 ASP A C 1
ATOM 689 O O . ASP A 1 87 ? 6.389 13.724 -23.247 1.00 52.31 87 ASP A O 1
ATOM 693 N N . LYS A 1 88 ? 5.261 12.302 -21.918 1.00 52.88 88 LYS A N 1
ATOM 694 C CA . LYS A 1 88 ? 5.069 13.263 -20.822 1.00 52.88 88 LYS A CA 1
ATOM 695 C C . LYS A 1 88 ? 6.363 13.518 -20.050 1.00 52.88 88 LYS A C 1
ATOM 697 O O . LYS A 1 88 ? 6.644 14.673 -19.749 1.00 52.88 88 LYS A O 1
ATOM 702 N N . ILE A 1 89 ? 7.150 12.478 -19.754 1.00 51.88 89 ILE A N 1
ATOM 703 C CA . ILE A 1 89 ? 8.448 12.570 -19.064 1.00 51.88 89 ILE A CA 1
ATOM 704 C C . ILE A 1 89 ? 9.352 11.439 -19.587 1.00 51.88 89 ILE A C 1
ATOM 706 O O . ILE A 1 89 ? 9.019 10.262 -19.469 1.00 51.88 89 ILE A O 1
ATOM 710 N N . GLN A 1 90 ? 10.493 11.781 -20.198 1.00 50.53 90 GLN A N 1
ATOM 711 C CA . GLN A 1 90 ? 11.500 10.804 -20.634 1.00 50.53 90 GLN A CA 1
ATOM 712 C C . GLN A 1 90 ? 12.731 10.900 -19.738 1.00 50.53 90 GLN A C 1
ATOM 714 O O . GLN A 1 90 ? 13.626 11.705 -19.984 1.00 50.53 90 GLN A O 1
ATOM 719 N N . VAL A 1 91 ? 12.806 10.039 -18.724 1.00 53.84 91 VAL A N 1
ATOM 720 C CA . VAL A 1 91 ? 14.055 9.834 -17.982 1.00 53.84 91 VAL A CA 1
ATOM 721 C C . VAL A 1 91 ? 15.096 9.196 -18.910 1.00 53.84 91 VAL A C 1
ATOM 723 O O . VAL A 1 91 ? 14.782 8.295 -19.703 1.00 53.84 91 VAL A O 1
ATOM 726 N N . ASN A 1 92 ? 16.347 9.663 -18.841 1.00 47.88 92 ASN A N 1
ATOM 727 C CA . ASN A 1 92 ? 17.436 9.254 -19.743 1.00 47.88 92 ASN A CA 1
ATOM 728 C C . ASN A 1 92 ? 17.651 7.723 -19.792 1.00 47.88 92 ASN A C 1
ATOM 730 O O . ASN A 1 92 ? 18.069 7.188 -20.821 1.00 47.88 92 ASN A O 1
ATOM 734 N N . HIS A 1 93 ? 17.296 7.003 -18.722 1.00 47.75 93 HIS A N 1
ATOM 735 C CA . HIS A 1 93 ? 17.442 5.549 -18.596 1.00 47.75 93 HIS A CA 1
ATOM 736 C C . HIS A 1 93 ? 16.386 4.712 -19.351 1.00 47.75 93 HIS A C 1
ATOM 738 O O . HIS A 1 93 ? 16.581 3.511 -19.569 1.00 47.75 93 HIS A O 1
ATOM 744 N N . SER A 1 94 ? 15.298 5.331 -19.826 1.00 50.69 94 SER A N 1
ATOM 745 C CA . SER A 1 94 ? 14.236 4.655 -20.594 1.00 50.69 94 SER A CA 1
ATOM 746 C C . SER A 1 94 ? 14.740 4.024 -21.902 1.00 50.69 94 SER A C 1
ATOM 748 O O . SER A 1 94 ? 14.185 3.027 -22.377 1.00 50.69 94 SER A O 1
ATOM 750 N N . LYS A 1 95 ? 15.817 4.575 -22.482 1.00 52.16 95 LYS A N 1
ATOM 751 C CA . LYS A 1 95 ? 16.487 4.032 -23.676 1.00 52.16 95 LYS A CA 1
ATOM 752 C C . LYS A 1 95 ? 17.262 2.752 -23.345 1.00 52.16 95 LYS A C 1
ATOM 754 O O . LYS A 1 95 ? 17.065 1.737 -24.008 1.00 52.16 95 LYS A O 1
ATOM 759 N N . THR A 1 96 ? 18.032 2.761 -22.257 1.00 51.50 96 THR A N 1
ATOM 760 C CA . THR A 1 96 ? 18.859 1.628 -21.810 1.00 51.50 96 THR A CA 1
ATOM 761 C C . THR A 1 96 ? 18.019 0.422 -21.380 1.00 51.50 96 THR A C 1
ATOM 763 O O . THR A 1 96 ? 18.369 -0.723 -21.669 1.00 51.50 96 THR A O 1
ATOM 766 N N . TRP A 1 97 ? 16.870 0.643 -20.730 1.00 53.38 97 TRP A N 1
ATOM 767 C CA . TRP A 1 97 ? 15.988 -0.461 -20.342 1.00 53.38 97 TRP A CA 1
ATOM 768 C C . TRP A 1 97 ? 15.348 -1.147 -21.551 1.00 53.38 97 TRP A C 1
ATOM 770 O O . TRP A 1 97 ? 15.384 -2.376 -21.638 1.00 53.38 97 TRP A O 1
ATOM 780 N N . LYS A 1 98 ? 14.848 -0.367 -22.527 1.00 53.25 98 LYS A N 1
ATOM 781 C CA . LYS A 1 98 ? 14.355 -0.910 -23.805 1.00 53.25 98 LYS A CA 1
ATOM 782 C C . LYS A 1 98 ? 15.423 -1.800 -24.443 1.00 53.25 98 LYS A C 1
ATOM 784 O O . LYS A 1 98 ? 15.143 -2.948 -24.771 1.00 53.25 98 LYS A O 1
ATOM 789 N N . GLU A 1 99 ? 16.657 -1.313 -24.535 1.00 53.44 99 GLU A N 1
ATOM 790 C CA . GLU A 1 99 ? 17.779 -2.040 -25.140 1.00 53.44 99 GLU A CA 1
ATOM 791 C C . GLU A 1 99 ? 18.168 -3.316 -24.366 1.00 53.44 99 GLU A C 1
ATOM 793 O O . GLU A 1 99 ? 18.385 -4.365 -24.976 1.00 53.44 99 GLU A O 1
ATOM 798 N N . SER A 1 100 ? 18.193 -3.279 -23.029 1.00 52.97 100 SER A N 1
ATOM 799 C CA . SER A 1 100 ? 18.534 -4.450 -22.202 1.00 52.97 100 SER A CA 1
ATOM 800 C C . SER A 1 100 ? 17.463 -5.552 -22.210 1.00 52.97 100 SER A C 1
ATOM 802 O O . SER A 1 100 ? 17.813 -6.736 -22.203 1.00 52.97 100 SER A O 1
ATOM 804 N N . ASN A 1 101 ? 16.176 -5.195 -22.300 1.00 48.50 101 ASN A N 1
ATOM 805 C CA . ASN A 1 101 ? 15.086 -6.160 -22.470 1.00 48.50 101 ASN A CA 1
ATOM 806 C C . ASN A 1 101 ? 15.132 -6.846 -23.840 1.00 48.50 101 ASN A C 1
ATOM 808 O O . ASN A 1 101 ? 14.970 -8.065 -23.919 1.00 48.50 101 ASN A O 1
ATOM 812 N N . PHE A 1 102 ? 15.435 -6.094 -24.904 1.00 47.12 102 PHE A N 1
ATOM 813 C CA . PHE A 1 102 ? 15.668 -6.664 -26.235 1.00 47.12 102 PHE A CA 1
ATOM 814 C C . PHE A 1 102 ? 16.883 -7.605 -26.258 1.00 47.12 102 PHE A C 1
ATOM 816 O O . PHE A 1 102 ? 16.841 -8.649 -26.909 1.00 47.12 102 PHE A O 1
ATOM 823 N N . ALA A 1 103 ? 17.952 -7.274 -25.525 1.00 49.22 103 ALA A N 1
ATOM 824 C CA . ALA A 1 103 ? 19.174 -8.077 -25.484 1.00 49.22 103 ALA A CA 1
ATOM 825 C C . ALA A 1 103 ? 19.024 -9.399 -24.707 1.00 49.22 103 ALA A C 1
ATOM 827 O O . ALA A 1 103 ? 19.631 -10.402 -25.083 1.00 49.22 103 ALA A O 1
ATOM 828 N N . LYS A 1 104 ? 18.225 -9.426 -23.630 1.00 49.94 104 LYS A N 1
ATOM 829 C CA . LYS A 1 104 ? 18.046 -10.622 -22.785 1.00 49.94 104 LYS A CA 1
ATOM 830 C C . LYS A 1 104 ? 17.044 -11.637 -23.347 1.00 49.94 104 LYS A C 1
ATOM 832 O O . LYS A 1 104 ? 17.105 -12.800 -22.960 1.00 49.94 104 LYS A O 1
ATOM 837 N N . ASN A 1 105 ? 16.150 -11.238 -24.254 1.00 46.12 105 ASN A N 1
ATOM 838 C CA . ASN A 1 105 ? 15.147 -12.129 -24.845 1.00 46.12 105 ASN A CA 1
ATOM 839 C C . ASN A 1 105 ? 14.837 -11.770 -26.317 1.00 46.12 105 ASN A C 1
ATOM 841 O O . ASN A 1 105 ? 13.812 -11.149 -26.601 1.00 46.12 105 ASN A O 1
ATOM 845 N N . PRO A 1 106 ? 15.660 -12.216 -27.286 1.00 47.72 106 PRO A N 1
ATOM 846 C CA . PRO A 1 106 ? 15.469 -11.902 -28.708 1.00 47.72 106 PRO A CA 1
ATOM 847 C C . PRO A 1 106 ? 14.201 -12.518 -29.339 1.00 47.72 106 PRO A C 1
ATOM 849 O O . PRO A 1 106 ? 13.863 -12.191 -30.473 1.00 47.72 106 PRO A O 1
ATOM 852 N N . SER A 1 107 ? 13.497 -13.408 -28.629 1.00 41.34 107 SER A N 1
ATOM 853 C CA . SER A 1 107 ? 12.229 -14.030 -29.045 1.00 41.34 107 SER A CA 1
ATOM 854 C C . SER A 1 107 ? 10.983 -13.437 -28.370 1.00 41.34 107 SER A C 1
ATOM 856 O O . SER A 1 107 ? 9.869 -13.837 -28.711 1.00 41.34 107 SER A O 1
ATOM 858 N N . ILE A 1 108 ? 11.132 -12.495 -27.431 1.00 44.44 108 ILE A N 1
ATOM 859 C CA . ILE A 1 108 ? 9.997 -11.819 -26.793 1.00 44.44 108 ILE A CA 1
ATOM 860 C C . ILE A 1 108 ? 9.594 -10.618 -27.651 1.00 44.44 108 ILE A C 1
ATOM 862 O O . ILE A 1 108 ? 10.244 -9.580 -27.666 1.00 44.44 108 ILE A O 1
ATOM 866 N N . THR A 1 109 ? 8.471 -10.754 -28.352 1.00 40.88 109 THR A N 1
ATOM 867 C CA . THR A 1 109 ? 7.776 -9.662 -29.053 1.00 40.88 109 THR A CA 1
ATOM 868 C C . THR A 1 109 ? 6.942 -8.777 -28.120 1.00 40.88 109 THR A C 1
ATOM 870 O O . THR A 1 109 ? 6.204 -7.920 -28.604 1.00 40.88 109 THR A O 1
ATOM 873 N N . ASN A 1 110 ? 7.016 -8.968 -26.797 1.00 41.81 110 ASN A N 1
ATOM 874 C CA . ASN A 1 110 ? 6.345 -8.086 -25.843 1.00 41.81 110 ASN A CA 1
ATOM 875 C C . ASN A 1 110 ? 7.164 -6.808 -25.694 1.00 41.81 110 ASN A C 1
ATOM 877 O O . ASN A 1 110 ? 7.985 -6.656 -24.793 1.00 41.81 110 ASN A O 1
ATOM 881 N N . VAL A 1 111 ? 6.939 -5.899 -26.639 1.00 49.19 111 VAL A N 1
ATOM 882 C CA . VAL A 1 111 ? 7.274 -4.492 -26.482 1.00 49.19 111 VAL A CA 1
ATOM 883 C C . VAL A 1 111 ? 6.479 -4.005 -25.283 1.00 49.19 111 VAL A C 1
ATOM 885 O O . VAL A 1 111 ? 5.267 -3.823 -25.386 1.00 49.19 111 VAL A O 1
ATOM 888 N N . VAL A 1 112 ? 7.165 -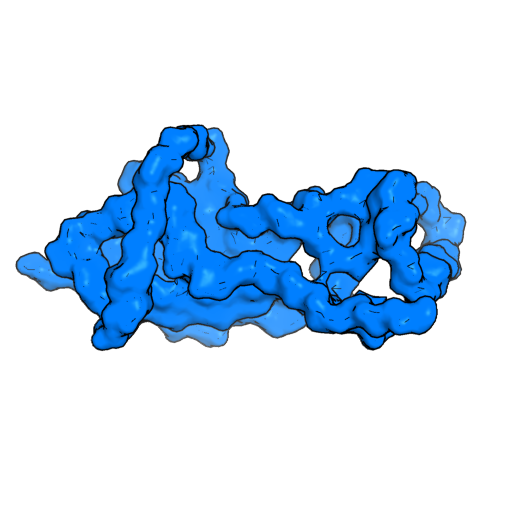3.834 -24.157 1.00 54.00 112 VAL A N 1
ATOM 889 C CA . VAL A 1 112 ? 6.591 -3.205 -22.969 1.00 54.00 112 VAL A CA 1
ATOM 890 C C . VAL A 1 112 ? 5.953 -1.902 -23.407 1.00 54.00 112 VAL A C 1
ATOM 892 O O . VAL A 1 112 ? 6.585 -1.101 -24.114 1.00 54.00 112 VAL A O 1
ATOM 895 N N . LYS A 1 113 ? 4.689 -1.708 -23.031 1.00 59.59 113 LYS A N 1
ATOM 896 C CA . LYS A 1 113 ? 3.972 -0.500 -23.419 1.00 59.59 113 LYS A CA 1
ATOM 897 C C . LYS A 1 113 ? 4.742 0.727 -22.939 1.00 59.59 113 LYS A C 1
ATOM 899 O O . LYS A 1 113 ? 5.205 0.755 -21.800 1.00 59.59 113 LYS A O 1
ATOM 904 N N . PRO A 1 114 ? 4.881 1.755 -23.789 1.00 62.56 114 PRO A N 1
ATOM 905 C CA . PRO A 1 114 ? 5.450 3.013 -23.341 1.00 62.56 114 PRO A CA 1
ATOM 906 C C . PRO A 1 114 ? 4.642 3.521 -22.134 1.00 62.56 114 PRO A C 1
ATOM 908 O O . PRO A 1 114 ? 3.416 3.499 -22.177 1.00 62.56 114 PRO A O 1
ATOM 911 N N . PHE A 1 115 ? 5.310 3.929 -21.062 1.00 67.12 115 PHE A N 1
ATOM 912 C CA . PHE A 1 115 ? 4.715 4.569 -19.886 1.00 67.12 115 PHE A CA 1
ATOM 913 C C . PHE A 1 115 ? 5.631 5.721 -19.446 1.00 67.12 115 PHE A C 1
ATOM 915 O O . PHE A 1 115 ? 6.711 5.889 -20.018 1.00 67.12 115 PHE A O 1
ATOM 922 N N . ASP A 1 116 ? 5.190 6.533 -18.489 1.00 68.06 116 ASP A N 1
ATOM 923 C CA . ASP A 1 116 ? 5.850 7.794 -18.113 1.00 68.06 116 ASP A CA 1
ATOM 924 C C . ASP A 1 116 ? 7.057 7.648 -17.163 1.00 68.06 116 ASP A C 1
ATOM 926 O O . ASP A 1 116 ? 7.689 8.645 -16.833 1.00 68.06 116 ASP A O 1
ATOM 930 N N . TRP A 1 117 ? 7.396 6.421 -16.744 1.00 70.88 117 TRP A N 1
ATOM 931 C CA . TRP A 1 117 ? 8.499 6.098 -15.820 1.00 70.88 117 TRP A CA 1
ATOM 932 C C . TRP A 1 117 ? 8.385 6.675 -14.409 1.00 70.88 117 TRP A C 1
ATOM 934 O O . TRP A 1 117 ? 9.273 6.444 -13.605 1.00 70.88 117 TRP A O 1
ATOM 944 N N . THR A 1 118 ? 7.287 7.353 -14.078 1.00 75.19 118 THR A N 1
ATOM 945 C CA . THR A 1 118 ? 7.087 7.986 -12.764 1.00 75.19 118 THR A CA 1
ATOM 946 C C . THR A 1 118 ? 6.227 7.168 -11.811 1.00 75.19 118 THR A C 1
ATOM 948 O O . THR A 1 118 ? 6.076 7.541 -10.652 1.00 75.19 118 THR A O 1
ATOM 951 N N . PHE A 1 119 ? 5.627 6.073 -12.289 1.00 79.50 119 PHE A N 1
ATOM 952 C CA . PHE A 1 119 ? 4.697 5.234 -11.520 1.00 79.50 119 PHE A CA 1
ATOM 953 C C . PHE A 1 119 ? 3.483 5.999 -10.960 1.00 79.50 119 PHE A C 1
ATOM 955 O O . PHE A 1 119 ? 2.858 5.575 -9.986 1.00 79.50 119 PHE A O 1
ATOM 962 N N . SER A 1 120 ? 3.111 7.101 -11.623 1.00 76.88 120 SER A N 1
ATOM 963 C CA . SER A 1 120 ? 1.934 7.907 -11.305 1.00 76.88 120 SER A CA 1
ATOM 964 C C . SER A 1 120 ? 0.655 7.073 -11.291 1.00 76.88 120 SER A C 1
ATOM 966 O O . SER A 1 120 ? 0.286 6.482 -12.307 1.00 76.88 120 SER A O 1
ATOM 968 N N . CYS A 1 121 ? -0.058 7.049 -10.159 1.00 75.75 121 CYS A N 1
ATOM 969 C CA . CYS A 1 121 ? -1.360 6.395 -10.055 1.00 75.75 121 CYS A CA 1
ATOM 970 C C . CYS A 1 121 ? -2.276 7.050 -9.007 1.00 75.75 121 CYS A C 1
ATOM 972 O O . CYS A 1 121 ? -1.846 7.444 -7.926 1.00 75.75 121 CYS A O 1
ATOM 974 N N . GLU A 1 122 ? -3.575 7.114 -9.307 1.00 77.94 122 GLU A N 1
ATOM 975 C CA . GLU A 1 122 ? -4.613 7.495 -8.341 1.00 77.94 122 GLU A CA 1
ATOM 976 C C . GLU A 1 122 ? -5.111 6.248 -7.591 1.00 77.94 122 GLU A C 1
ATOM 978 O O . GLU A 1 122 ? -6.225 5.764 -7.805 1.00 77.94 122 GLU A O 1
ATOM 983 N N . TYR A 1 123 ? -4.255 5.672 -6.745 1.00 80.88 123 TYR A N 1
ATOM 984 C CA . TYR A 1 123 ? -4.588 4.472 -5.979 1.00 80.88 123 TYR A CA 1
ATOM 985 C C . TYR A 1 123 ? -5.094 4.807 -4.572 1.00 80.88 123 TYR A C 1
ATOM 987 O O . TYR A 1 123 ? -4.400 5.435 -3.779 1.00 80.88 123 TYR A O 1
ATOM 995 N N . PHE A 1 124 ? -6.292 4.324 -4.238 1.00 77.12 124 PHE A N 1
ATOM 996 C CA . PHE A 1 124 ? -6.929 4.534 -2.929 1.00 77.12 124 PHE A CA 1
ATOM 997 C C . PHE A 1 124 ? -7.163 3.231 -2.154 1.00 77.12 124 PHE A C 1
ATOM 999 O O . PHE A 1 124 ? -7.899 3.230 -1.169 1.00 77.12 124 PHE A O 1
ATOM 1006 N N . GLY A 1 125 ? -6.567 2.122 -2.599 1.00 83.06 125 GLY A N 1
ATOM 1007 C CA . GLY A 1 125 ? -6.835 0.783 -2.077 1.00 83.06 125 GLY A CA 1
ATOM 1008 C C . GLY A 1 125 ? -7.852 -0.001 -2.912 1.00 83.06 125 GLY A C 1
ATOM 1009 O O . GLY A 1 125 ? -8.745 0.556 -3.551 1.00 83.06 125 GLY A O 1
ATOM 1010 N N . THR A 1 126 ? -7.727 -1.323 -2.875 1.00 86.31 126 THR A N 1
ATOM 1011 C CA . THR A 1 126 ? -8.621 -2.266 -3.550 1.00 86.31 126 THR A CA 1
ATOM 1012 C C . THR A 1 126 ? -9.782 -2.634 -2.641 1.00 86.31 126 THR A C 1
ATOM 1014 O O . THR A 1 126 ? -9.581 -3.151 -1.541 1.00 86.31 126 THR A O 1
ATOM 1017 N N . LEU A 1 127 ? -11.008 -2.384 -3.098 1.00 85.00 127 LEU A N 1
ATOM 1018 C CA . LEU A 1 127 ? -12.230 -2.694 -2.357 1.00 85.00 127 LEU A CA 1
ATOM 1019 C C . LEU A 1 127 ? -12.807 -4.071 -2.698 1.00 85.00 127 LEU A C 1
ATOM 1021 O O . LEU A 1 127 ? -12.643 -4.567 -3.809 1.00 85.00 127 LEU A O 1
ATOM 1025 N N . SER A 1 128 ? -13.585 -4.640 -1.772 1.00 80.75 128 SER A N 1
ATOM 1026 C CA . SER A 1 128 ? -14.474 -5.776 -2.069 1.00 80.75 128 SER A CA 1
ATOM 1027 C C . SER A 1 128 ? -15.565 -5.404 -3.087 1.00 80.75 128 SER A C 1
ATOM 1029 O O . SER A 1 128 ? -16.139 -4.317 -3.002 1.00 80.75 128 SER A O 1
ATOM 1031 N N . GLU A 1 129 ? -15.929 -6.351 -3.960 1.00 66.69 129 GLU A N 1
ATOM 1032 C CA . GLU A 1 129 ? -16.813 -6.214 -5.142 1.00 66.69 129 GLU A CA 1
ATOM 1033 C C . GLU A 1 129 ? -18.259 -5.720 -4.885 1.00 66.69 129 GLU A C 1
ATOM 1035 O O . GLU A 1 129 ? -19.064 -5.617 -5.810 1.00 66.69 129 GLU A O 1
ATOM 1040 N N . HIS A 1 130 ? -18.633 -5.396 -3.645 1.00 62.34 130 HIS A N 1
ATOM 1041 C CA . HIS A 1 130 ? -20.016 -5.082 -3.254 1.00 62.34 130 HIS A CA 1
ATOM 1042 C C . HIS A 1 130 ? -20.200 -3.691 -2.639 1.00 62.34 130 HIS A C 1
ATOM 1044 O O . HIS A 1 130 ? -21.258 -3.384 -2.089 1.00 62.34 130 HIS A O 1
ATOM 1050 N N . LEU A 1 131 ? -19.187 -2.830 -2.731 1.00 63.59 131 LEU A N 1
ATOM 1051 C CA . LEU A 1 131 ? -19.225 -1.485 -2.167 1.00 63.59 131 LEU A CA 1
ATOM 1052 C C . LEU A 1 131 ? -1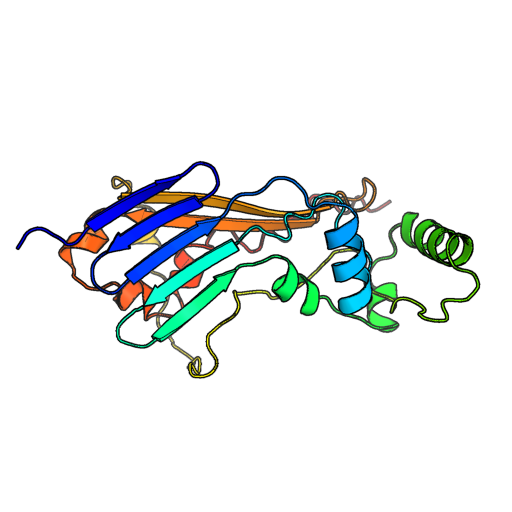9.276 -0.444 -3.275 1.00 63.59 131 LEU A C 1
ATOM 1054 O O . LEU A 1 131 ? -18.401 -0.373 -4.131 1.00 63.59 131 LEU A O 1
ATOM 1058 N N . THR A 1 132 ? -20.304 0.397 -3.240 1.00 55.72 132 THR A N 1
ATOM 1059 C CA . THR A 1 132 ? -20.432 1.528 -4.160 1.00 55.72 132 THR A CA 1
ATOM 1060 C C . THR A 1 132 ? -20.184 2.815 -3.395 1.00 55.72 132 THR A C 1
ATOM 1062 O O . THR A 1 132 ? -20.964 3.172 -2.507 1.00 55.72 132 THR A O 1
ATOM 1065 N N . PHE A 1 133 ? -19.116 3.532 -3.746 1.00 63.66 133 PHE A N 1
ATOM 1066 C CA . PHE A 1 133 ? -18.900 4.878 -3.229 1.00 63.66 133 PHE A CA 1
ATOM 1067 C C . PHE A 1 133 ? -20.050 5.793 -3.640 1.00 63.66 133 PHE A C 1
ATOM 1069 O O . PHE A 1 133 ? -20.519 5.771 -4.780 1.00 63.66 133 PHE A O 1
ATOM 1076 N N . LYS A 1 134 ? -20.492 6.626 -2.699 1.00 66.19 134 LYS A N 1
ATOM 1077 C CA . LYS A 1 134 ? -21.471 7.678 -2.957 1.00 66.19 134 LYS A CA 1
ATOM 1078 C C . LYS A 1 134 ? -20.818 9.031 -2.704 1.00 66.19 134 LYS A C 1
ATOM 1080 O O . LYS A 1 134 ? -20.142 9.178 -1.684 1.00 66.19 134 LYS A O 1
ATOM 1085 N N . PRO A 1 135 ? -21.031 10.022 -3.583 1.00 69.31 135 PRO A N 1
ATOM 1086 C CA . PRO A 1 135 ? -20.618 11.387 -3.308 1.00 69.31 135 PRO A CA 1
ATOM 1087 C C . PRO A 1 135 ? -21.178 11.850 -1.961 1.00 69.31 135 PRO A C 1
ATOM 1089 O O . PRO A 1 135 ? -22.350 11.624 -1.652 1.00 69.31 135 PRO A O 1
ATOM 1092 N N . THR A 1 136 ? -20.341 12.498 -1.161 1.00 70.31 136 THR A N 1
ATOM 1093 C CA . THR A 1 136 ? -20.715 13.024 0.152 1.00 70.31 136 THR A CA 1
ATOM 1094 C C . THR A 1 136 ? -20.166 14.432 0.318 1.00 70.31 136 THR A C 1
ATOM 1096 O O . THR A 1 136 ? -19.094 14.760 -0.184 1.00 70.31 136 THR A O 1
ATOM 1099 N N . THR A 1 137 ? -20.916 15.279 1.017 1.00 73.88 137 THR A N 1
ATOM 1100 C CA . THR A 1 137 ? -20.486 16.629 1.412 1.00 73.88 137 THR A CA 1
ATOM 1101 C C . THR A 1 137 ? -19.806 16.642 2.776 1.00 73.88 137 THR A C 1
ATOM 1103 O O . THR A 1 137 ? -19.286 17.679 3.193 1.00 73.88 137 THR A O 1
ATOM 1106 N N . LYS A 1 138 ? -19.804 15.502 3.481 1.00 69.44 138 LYS A N 1
ATOM 1107 C CA . LYS A 1 138 ? -19.073 15.350 4.735 1.00 69.44 138 LYS A CA 1
ATOM 1108 C C . LYS A 1 138 ? -17.585 15.557 4.477 1.00 69.44 138 LYS A C 1
ATOM 1110 O O . LYS A 1 138 ? -17.033 14.997 3.533 1.00 69.44 138 LYS A O 1
ATOM 1115 N N . LYS A 1 139 ? -16.957 16.360 5.329 1.00 66.81 139 LYS A N 1
ATOM 1116 C CA . LYS A 1 139 ? -15.518 16.621 5.305 1.00 66.81 139 LYS A CA 1
ATOM 1117 C C . LYS A 1 139 ? -14.844 15.924 6.478 1.00 66.81 139 LYS A C 1
ATOM 1119 O O . LYS A 1 139 ? -15.484 15.650 7.491 1.00 66.81 139 LYS A O 1
ATOM 1124 N N . ILE A 1 140 ? -13.554 15.671 6.308 1.00 65.25 140 ILE A N 1
ATOM 1125 C CA . ILE A 1 140 ? -12.661 15.196 7.362 1.00 65.25 140 ILE A CA 1
ATOM 1126 C C . ILE A 1 140 ? -12.591 16.264 8.454 1.00 65.25 140 ILE A C 1
ATOM 1128 O O . ILE A 1 140 ? -12.432 17.453 8.166 1.00 65.25 140 ILE A O 1
ATOM 1132 N N . ASP A 1 141 ? -12.740 15.837 9.705 1.00 72.38 141 ASP A N 1
ATOM 1133 C CA . ASP A 1 141 ? -12.594 16.711 10.866 1.00 72.38 141 ASP A CA 1
ATOM 1134 C C . ASP A 1 141 ? -11.113 16.791 11.255 1.00 72.38 141 ASP A C 1
ATOM 1136 O O . ASP A 1 141 ? -10.595 15.982 12.030 1.00 72.38 141 ASP A O 1
ATOM 1140 N N . TYR A 1 142 ? -10.422 17.764 10.664 1.00 67.38 142 TYR A N 1
ATOM 1141 C CA . TYR A 1 142 ? -8.996 18.002 10.879 1.00 67.38 142 TYR A CA 1
ATOM 1142 C C . TYR A 1 142 ? -8.649 18.387 12.321 1.00 67.38 142 TYR A C 1
ATOM 1144 O O . TYR A 1 142 ? -7.528 18.145 12.764 1.00 67.38 142 TYR A O 1
ATOM 1152 N N . GLU A 1 143 ? -9.580 18.962 13.083 1.00 73.88 143 GLU A N 1
ATOM 1153 C CA . GLU A 1 143 ? -9.308 19.353 14.470 1.00 73.88 143 GLU A CA 1
ATOM 1154 C C . GLU A 1 143 ? -9.218 18.122 15.381 1.00 73.88 143 GLU A C 1
ATOM 1156 O O . GLU A 1 143 ? -8.358 18.055 16.264 1.00 73.88 143 GLU A O 1
ATOM 1161 N N . LYS A 1 144 ? -10.007 17.078 15.093 1.00 67.56 144 LYS A N 1
ATOM 1162 C CA . LYS A 1 144 ? -9.857 15.777 15.763 1.00 67.56 144 LYS A CA 1
ATOM 1163 C C . LYS A 1 144 ? -8.510 15.119 15.470 1.00 67.56 144 LYS A C 1
ATOM 1165 O O . LYS A 1 144 ? -7.945 14.504 16.365 1.00 67.56 144 LYS A O 1
ATOM 1170 N N . LEU A 1 145 ? -7.959 15.289 14.265 1.00 65.56 145 LEU A N 1
ATOM 1171 C CA . LEU A 1 145 ? -6.639 14.746 13.906 1.00 65.56 145 LEU A CA 1
ATOM 1172 C C . LEU A 1 145 ? -5.471 15.413 14.627 1.00 65.56 145 LEU A C 1
ATOM 1174 O O . LEU A 1 145 ? -4.455 14.767 14.873 1.00 65.56 145 LEU A O 1
ATOM 1178 N N . LYS A 1 146 ? -5.597 16.703 14.945 1.00 70.31 146 LYS A N 1
ATOM 1179 C CA . LYS A 1 146 ? -4.554 17.467 15.646 1.00 70.31 146 LYS A CA 1
ATOM 1180 C C . LYS A 1 146 ? -4.494 17.158 17.138 1.00 70.31 146 LYS A C 1
ATOM 1182 O O . LYS A 1 146 ? -3.529 17.534 17.802 1.00 70.31 146 LYS A O 1
ATOM 1187 N N . THR A 1 147 ? -5.523 16.510 17.679 1.00 72.25 147 THR A N 1
ATOM 1188 C CA . THR A 1 147 ? -5.574 16.181 19.100 1.00 72.25 147 THR A CA 1
ATOM 1189 C C . THR A 1 147 ? -4.564 15.077 19.401 1.00 72.25 147 THR A C 1
ATOM 1191 O O . THR A 1 147 ? -4.647 13.970 18.874 1.00 72.25 147 THR A O 1
ATOM 1194 N N . LEU A 1 148 ? -3.593 15.381 20.262 1.00 73.62 148 LEU A N 1
ATOM 1195 C CA . LEU A 1 148 ? -2.620 14.404 20.740 1.00 73.62 148 LEU A CA 1
ATOM 1196 C C . LEU A 1 148 ? -3.291 13.491 21.766 1.00 73.62 148 LEU A C 1
ATOM 1198 O O . LEU A 1 148 ? -3.377 13.823 22.947 1.00 73.62 148 LEU A O 1
ATOM 1202 N N . GLU A 1 149 ? -3.755 12.333 21.313 1.00 79.38 149 GLU A N 1
ATOM 1203 C CA . GLU A 1 149 ? -4.229 11.265 22.186 1.00 79.38 149 GLU A CA 1
ATOM 1204 C C . GLU A 1 149 ? -3.399 9.982 22.006 1.00 79.38 149 GLU A C 1
ATOM 1206 O O . GLU A 1 149 ? -2.764 9.785 20.964 1.00 79.38 149 GLU A O 1
ATOM 1211 N N . PRO A 1 150 ? -3.356 9.090 23.013 1.00 82.19 150 PRO A N 1
ATOM 1212 C CA . PRO A 1 150 ? -2.614 7.844 22.888 1.00 82.19 150 PRO A CA 1
ATOM 1213 C C . PRO A 1 150 ? -3.203 6.948 21.790 1.00 82.19 150 PRO A C 1
ATOM 1215 O O . PRO A 1 150 ? -4.420 6.776 21.698 1.00 82.19 150 PRO A O 1
ATOM 1218 N N . LEU A 1 151 ? -2.333 6.320 21.000 1.00 81.06 151 LEU A N 1
ATOM 1219 C CA . LEU A 1 151 ? -2.732 5.374 19.958 1.00 81.06 151 LEU A CA 1
ATOM 1220 C C . LEU A 1 151 ? -2.921 3.965 20.542 1.00 81.06 151 LEU A C 1
ATOM 1222 O O . LEU A 1 151 ? -2.135 3.505 21.371 1.00 81.06 151 LEU A O 1
ATOM 1226 N N . LEU A 1 152 ? -3.965 3.276 20.092 1.00 80.69 152 LEU A N 1
ATOM 1227 C CA . LEU A 1 152 ? -4.174 1.838 20.275 1.00 80.69 152 LEU A CA 1
ATOM 1228 C C . LEU A 1 152 ? -3.293 1.025 19.334 1.00 80.69 152 LEU A C 1
ATOM 1230 O O . LEU A 1 152 ? -2.713 0.012 19.724 1.00 80.69 152 LEU A O 1
ATOM 1234 N N . TYR A 1 153 ? -3.216 1.481 18.089 1.00 82.44 153 TYR A N 1
ATOM 1235 C CA . TYR A 1 153 ? -2.446 0.848 17.038 1.00 82.44 153 TYR A CA 1
ATOM 1236 C C . TYR A 1 153 ? -1.885 1.922 16.114 1.00 82.44 153 TYR A C 1
ATOM 1238 O O . TYR A 1 153 ? -2.545 2.921 15.819 1.00 82.44 153 TYR A O 1
ATOM 1246 N N . PHE A 1 154 ? -0.644 1.724 15.704 1.00 85.25 154 PHE A N 1
ATOM 1247 C CA . PHE A 1 154 ? 0.035 2.540 14.721 1.00 85.25 154 PHE A CA 1
ATOM 1248 C C . PHE A 1 154 ? 0.839 1.608 13.844 1.00 85.25 154 PHE A C 1
ATOM 1250 O O . PHE A 1 154 ? 1.514 0.726 14.373 1.00 85.25 154 PHE A O 1
ATOM 1257 N N . ASP A 1 155 ? 0.785 1.843 12.545 1.00 85.31 155 ASP A N 1
ATOM 1258 C CA . ASP A 1 155 ? 1.689 1.201 11.615 1.00 85.31 155 ASP A CA 1
ATOM 1259 C C . ASP A 1 155 ? 1.943 2.096 10.402 1.00 85.31 155 ASP A C 1
ATOM 1261 O O . ASP A 1 155 ? 1.124 2.950 10.055 1.00 85.31 155 ASP A O 1
ATOM 1265 N N . GLN A 1 156 ? 3.100 1.928 9.781 1.00 86.50 156 GLN A N 1
ATOM 1266 C CA . GLN A 1 156 ? 3.485 2.635 8.569 1.00 86.50 156 GLN A CA 1
ATOM 1267 C C . GLN A 1 156 ? 4.362 1.714 7.736 1.00 86.50 156 GLN A C 1
ATOM 1269 O O . GLN A 1 156 ? 5.273 1.090 8.275 1.00 86.50 156 GLN A O 1
ATOM 1274 N N . ASN A 1 157 ? 4.115 1.664 6.430 1.00 87.88 157 ASN A N 1
ATOM 1275 C CA . ASN A 1 157 ? 4.875 0.805 5.537 1.00 87.88 157 ASN A CA 1
ATOM 1276 C C . ASN A 1 157 ? 4.959 1.378 4.121 1.00 87.88 157 ASN A C 1
ATOM 1278 O O . ASN A 1 157 ? 4.053 2.082 3.669 1.00 87.88 157 ASN A O 1
ATOM 1282 N N . THR A 1 158 ? 6.021 1.017 3.412 1.00 88.06 158 THR A N 1
ATOM 1283 C CA . THR A 1 158 ? 6.237 1.353 2.005 1.00 88.06 158 THR A CA 1
ATOM 1284 C C . THR A 1 158 ? 5.787 0.186 1.126 1.00 88.06 158 THR A C 1
ATOM 1286 O O . THR A 1 158 ? 6.037 -0.980 1.432 1.00 88.06 158 THR A O 1
ATOM 1289 N N . LEU A 1 159 ? 5.090 0.504 0.036 1.00 89.31 159 LEU A N 1
ATOM 1290 C CA . LEU A 1 159 ? 4.646 -0.445 -0.984 1.00 89.31 159 LEU A CA 1
ATOM 1291 C C . LEU A 1 159 ? 5.632 -0.489 -2.154 1.00 89.31 159 LEU A C 1
ATOM 1293 O O . LEU A 1 159 ? 5.995 -1.574 -2.608 1.00 89.31 159 LEU A O 1
ATOM 1297 N N . PHE A 1 160 ? 6.094 0.670 -2.621 1.00 92.62 160 PHE A N 1
ATOM 1298 C CA . PHE A 1 160 ? 7.206 0.762 -3.563 1.00 92.62 160 PHE A CA 1
ATOM 1299 C C . PHE A 1 160 ? 7.923 2.113 -3.476 1.00 92.62 160 PHE A C 1
ATOM 1301 O O . PHE A 1 160 ? 7.336 3.093 -3.019 1.00 92.62 160 PHE A O 1
ATOM 1308 N N . GLU A 1 161 ? 9.164 2.148 -3.952 1.00 89.75 161 GLU A N 1
ATOM 1309 C CA . GLU A 1 161 ? 9.982 3.347 -4.136 1.00 89.75 161 GLU A CA 1
ATOM 1310 C C . GLU A 1 161 ? 10.898 3.187 -5.365 1.00 89.75 161 GLU A C 1
ATOM 1312 O O . GLU A 1 161 ? 11.333 2.077 -5.681 1.00 89.75 161 GLU A O 1
ATOM 1317 N N . ASP A 1 162 ? 11.155 4.286 -6.070 1.00 86.88 162 ASP A N 1
ATOM 1318 C CA . ASP A 1 162 ? 12.062 4.394 -7.214 1.00 86.88 162 ASP A CA 1
ATOM 1319 C C . ASP A 1 162 ? 12.719 5.781 -7.213 1.00 86.88 162 ASP A C 1
ATOM 1321 O O . ASP A 1 162 ? 12.045 6.773 -6.940 1.00 86.88 162 ASP A O 1
ATOM 1325 N N . ASP A 1 163 ? 14.010 5.873 -7.524 1.00 82.19 163 ASP A N 1
ATOM 1326 C CA . ASP A 1 163 ? 14.762 7.138 -7.577 1.00 82.19 163 ASP A CA 1
ATOM 1327 C C . ASP A 1 163 ? 14.739 7.805 -8.970 1.00 82.19 163 ASP A C 1
ATOM 1329 O O . ASP A 1 163 ? 15.447 8.780 -9.248 1.00 82.19 163 ASP A O 1
ATOM 1333 N N . LEU A 1 164 ? 13.930 7.265 -9.888 1.00 78.75 164 LEU A N 1
ATOM 1334 C CA . LEU A 1 164 ? 13.758 7.744 -11.255 1.00 78.75 164 LEU A CA 1
ATOM 1335 C C . LEU A 1 164 ? 15.091 7.890 -12.010 1.00 78.75 164 LEU A C 1
ATOM 1337 O O . LEU A 1 164 ? 15.212 8.727 -12.914 1.00 78.75 164 LEU A O 1
ATOM 1341 N N . GLY A 1 165 ? 16.102 7.090 -11.652 1.00 75.81 165 GLY A N 1
ATOM 1342 C CA . GLY A 1 165 ? 17.459 7.185 -12.184 1.00 75.81 165 GLY A CA 1
ATOM 1343 C C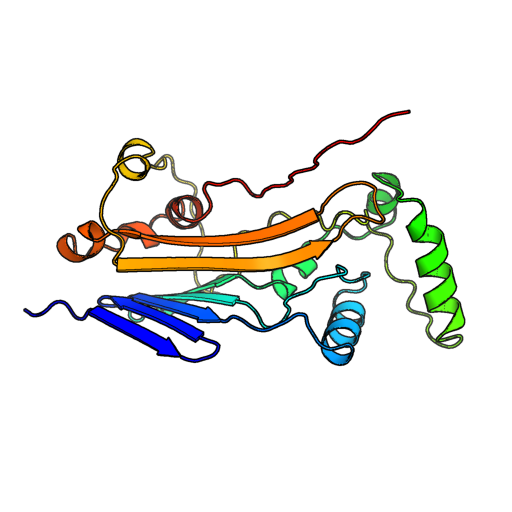 . GLY A 1 165 ? 18.141 8.497 -11.806 1.00 75.81 165 GLY A C 1
ATOM 1344 O O . GLY A 1 165 ? 18.608 9.211 -12.698 1.00 75.81 165 GLY A O 1
ATOM 1345 N N . ASP A 1 166 ? 18.137 8.821 -10.513 1.00 75.94 166 ASP A N 1
ATOM 1346 C CA . ASP A 1 166 ? 18.659 10.058 -9.916 1.00 75.94 166 ASP A CA 1
ATOM 1347 C C . ASP A 1 166 ? 17.933 11.349 -10.357 1.00 75.94 166 ASP A C 1
ATOM 1349 O O . ASP A 1 166 ? 18.458 12.451 -10.191 1.00 75.94 166 ASP A O 1
ATOM 1353 N N . ASN A 1 167 ? 16.728 11.245 -10.935 1.00 74.31 167 ASN A N 1
ATOM 1354 C CA . ASN A 1 167 ? 15.948 12.407 -11.401 1.00 74.31 167 ASN A CA 1
ATOM 1355 C C . ASN A 1 167 ? 14.811 12.800 -10.443 1.00 74.31 167 ASN A C 1
ATOM 1357 O O . ASN A 1 167 ? 14.010 13.672 -10.779 1.00 74.31 167 ASN A O 1
ATOM 1361 N N . GLY A 1 168 ? 14.698 12.144 -9.288 1.00 78.00 168 GLY A N 1
ATOM 1362 C CA . GLY A 1 168 ? 13.672 12.425 -8.288 1.00 78.00 168 GLY A CA 1
ATOM 1363 C C . GLY A 1 168 ? 13.409 11.210 -7.410 1.00 78.00 168 GLY A C 1
ATOM 1364 O O . GLY A 1 168 ? 14.254 10.336 -7.288 1.00 78.00 168 GLY A O 1
ATOM 1365 N N . ILE A 1 169 ? 12.236 11.154 -6.786 1.00 77.44 169 ILE A N 1
ATOM 1366 C CA . ILE A 1 169 ? 11.770 9.967 -6.067 1.00 77.44 169 ILE A CA 1
ATOM 1367 C C . ILE A 1 169 ? 10.296 9.767 -6.413 1.00 77.44 169 ILE A C 1
ATOM 1369 O O . ILE A 1 169 ? 9.519 10.716 -6.408 1.00 77.44 169 ILE A O 1
ATOM 1373 N N . SER A 1 170 ? 9.902 8.535 -6.704 1.00 83.19 170 SER A N 1
ATOM 1374 C CA . SER A 1 170 ? 8.507 8.108 -6.746 1.00 83.19 170 SER A CA 1
ATOM 1375 C C . SER A 1 170 ? 8.305 7.049 -5.681 1.00 83.19 170 SER A C 1
ATOM 1377 O O . SER A 1 170 ? 8.963 6.014 -5.708 1.00 83.19 170 SER A O 1
ATOM 1379 N N . SER A 1 171 ? 7.414 7.298 -4.723 1.00 86.94 171 SER A N 1
ATOM 1380 C CA . SER A 1 171 ? 7.128 6.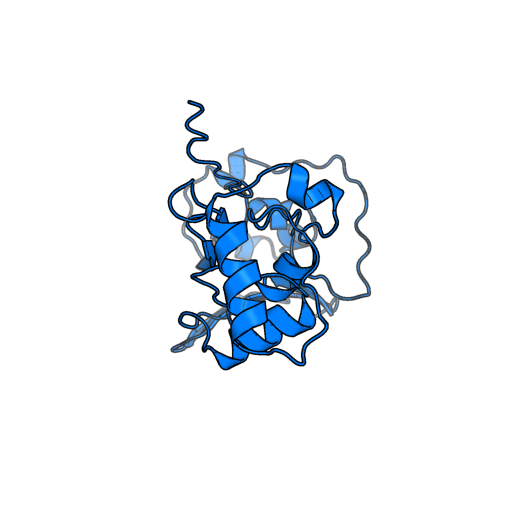335 -3.666 1.00 86.94 171 SER A CA 1
ATOM 1381 C C . SER A 1 171 ? 5.639 6.236 -3.374 1.00 86.94 171 SER A C 1
ATOM 1383 O O . SER A 1 171 ? 4.868 7.178 -3.553 1.00 86.94 171 SER A O 1
ATOM 1385 N N . LEU A 1 172 ? 5.229 5.060 -2.912 1.00 87.00 172 LEU A N 1
ATOM 1386 C CA . LEU A 1 172 ? 3.898 4.819 -2.385 1.00 87.00 172 LEU A CA 1
ATOM 1387 C C . LEU A 1 172 ? 4.033 4.152 -1.025 1.00 87.00 172 LEU A C 1
ATOM 1389 O O . LEU A 1 172 ? 4.600 3.066 -0.903 1.00 87.00 172 LEU A O 1
ATOM 1393 N N . SER A 1 173 ? 3.462 4.779 -0.005 1.00 85.88 173 SER A N 1
ATOM 1394 C CA . SER A 1 173 ? 3.434 4.266 1.361 1.00 85.88 173 SER A CA 1
ATOM 1395 C C . SER A 1 173 ? 2.045 4.435 1.969 1.00 85.88 173 SER A C 1
ATOM 1397 O O . SER A 1 173 ? 1.207 5.180 1.459 1.00 85.88 173 SER A O 1
ATOM 1399 N N . TYR A 1 174 ? 1.776 3.710 3.050 1.00 83.56 174 TYR A N 1
ATOM 1400 C CA . TYR A 1 174 ? 0.593 3.920 3.872 1.00 83.56 174 TYR A CA 1
ATOM 1401 C C . TYR A 1 174 ? 0.984 4.156 5.320 1.00 83.56 174 TYR A C 1
ATOM 1403 O O . TYR A 1 174 ? 2.024 3.711 5.806 1.00 83.56 174 TYR A O 1
ATOM 1411 N N . LYS A 1 175 ? 0.078 4.815 6.033 1.00 84.56 175 LYS A N 1
ATOM 1412 C CA . LYS A 1 175 ? 0.180 5.096 7.456 1.00 84.56 175 LYS A CA 1
ATOM 1413 C C . LYS A 1 175 ? -1.179 4.839 8.074 1.00 84.56 175 LYS A C 1
ATOM 1415 O O . LYS A 1 175 ? -2.204 5.199 7.509 1.00 84.56 175 LYS A O 1
ATOM 1420 N N . ILE A 1 176 ? -1.204 4.191 9.228 1.00 81.00 176 ILE A N 1
ATOM 1421 C CA . ILE A 1 176 ? -2.428 3.940 9.972 1.00 81.00 176 ILE A CA 1
ATOM 1422 C C . ILE A 1 176 ? -2.239 4.314 11.436 1.00 81.00 176 ILE A C 1
ATOM 1424 O O . ILE A 1 176 ? -1.274 3.922 12.080 1.00 81.00 176 ILE A O 1
ATOM 1428 N N . LYS A 1 177 ? -3.171 5.106 11.967 1.00 82.31 177 LYS A N 1
ATOM 1429 C CA . LYS A 1 177 ? -3.253 5.548 13.357 1.00 82.31 177 LYS A CA 1
ATOM 1430 C C . LYS A 1 177 ? -4.646 5.220 13.867 1.00 82.31 177 LYS A C 1
ATOM 1432 O O . LYS A 1 177 ? -5.628 5.726 13.337 1.00 82.31 177 LYS A O 1
ATOM 1437 N N . LEU A 1 178 ? -4.733 4.408 14.912 1.00 79.75 178 LEU A N 1
ATOM 1438 C CA . LEU A 1 178 ? -5.979 4.124 15.611 1.00 79.75 178 LEU A CA 1
ATOM 1439 C C . LEU A 1 178 ? -5.925 4.761 17.004 1.00 79.75 178 LEU A C 1
ATOM 1441 O O . LEU A 1 178 ? -5.248 4.221 17.878 1.00 79.75 178 LEU A O 1
ATOM 1445 N N . PRO A 1 179 ? -6.596 5.897 17.234 1.00 79.56 179 PRO A N 1
ATOM 1446 C CA . PRO A 1 179 ? -6.620 6.550 18.539 1.00 79.56 179 PRO A CA 1
ATOM 1447 C C . PRO A 1 179 ? -7.474 5.806 19.581 1.00 79.56 179 PRO A C 1
ATOM 1449 O O . PRO A 1 179 ? -8.403 5.078 19.223 1.00 79.56 179 PRO A O 1
ATOM 1452 N N . LYS A 1 180 ? -7.189 5.992 20.880 1.00 73.12 180 LYS A N 1
ATOM 1453 C CA . LYS A 1 180 ? -7.936 5.342 21.977 1.00 73.12 180 LYS A CA 1
ATOM 1454 C C . LYS A 1 180 ? -9.414 5.723 22.036 1.00 73.12 180 LYS A C 1
ATOM 1456 O O . LYS A 1 180 ? -10.229 4.837 22.300 1.00 73.12 180 LYS A O 1
ATOM 1461 N N . SER A 1 181 ? -9.774 6.967 21.721 1.00 67.00 181 SER A N 1
ATOM 1462 C CA . SER A 1 181 ? -11.166 7.445 21.679 1.00 67.00 181 SER A CA 1
ATOM 1463 C C . SER A 1 181 ? -12.099 6.625 20.766 1.00 67.00 181 SER A C 1
ATOM 1465 O O . SER A 1 181 ? -13.319 6.606 20.962 1.00 67.00 181 SER A O 1
ATOM 1467 N N . ASN A 1 182 ? -11.548 5.874 19.805 1.00 63.91 182 ASN A N 1
ATOM 1468 C CA . ASN A 1 182 ? -12.325 5.011 18.912 1.00 63.91 182 ASN A CA 1
ATOM 1469 C C . ASN A 1 182 ? -12.883 3.748 19.600 1.00 63.91 182 ASN A C 1
ATOM 1471 O O . ASN A 1 182 ? -13.810 3.139 19.069 1.00 63.91 182 ASN A O 1
ATOM 1475 N N . THR A 1 183 ? -12.378 3.365 20.780 1.00 56.03 183 THR A N 1
ATOM 1476 C CA . THR A 1 183 ? -12.944 2.249 21.574 1.00 56.03 183 THR A CA 1
ATOM 1477 C C . THR A 1 183 ? -14.248 2.615 22.278 1.00 56.03 183 THR A C 1
ATOM 1479 O O . THR A 1 183 ? -15.133 1.772 22.405 1.00 56.03 183 THR A O 1
ATOM 1482 N N . GLU A 1 184 ? -14.405 3.871 22.699 1.00 47.56 184 GLU A N 1
ATOM 1483 C CA . GLU A 1 184 ? -15.540 4.311 23.521 1.00 47.56 184 GLU A CA 1
ATOM 1484 C C . GLU A 1 184 ? -16.812 4.537 22.701 1.00 47.56 184 GLU A C 1
ATOM 1486 O O . GLU A 1 184 ? -17.924 4.400 23.207 1.00 47.56 184 GLU A O 1
ATOM 1491 N N . ASN A 1 185 ? -16.667 4.838 21.411 1.00 43.12 185 ASN A N 1
ATOM 1492 C CA . ASN A 1 185 ? -17.804 5.178 20.567 1.00 43.12 185 ASN A CA 1
ATOM 1493 C C . ASN A 1 185 ? -18.507 3.962 19.940 1.00 43.12 185 ASN A C 1
ATOM 1495 O O . ASN A 1 185 ? -19.533 4.168 19.290 1.00 43.12 185 ASN A O 1
ATOM 1499 N N . GLN A 1 186 ? -17.953 2.736 20.050 1.00 41.91 186 GLN A N 1
ATOM 1500 C CA . GLN A 1 186 ? -18.355 1.524 19.285 1.00 41.91 186 GLN A CA 1
ATOM 1501 C C . GLN A 1 186 ? -18.583 1.778 17.779 1.00 41.91 186 GLN A C 1
ATOM 1503 O O . GLN A 1 186 ? -19.152 0.975 17.045 1.00 41.91 186 GLN A O 1
ATOM 1508 N N . ASN A 1 187 ? -18.116 2.927 17.309 1.00 35.84 187 ASN A N 1
ATOM 1509 C CA . ASN A 1 187 ? -18.368 3.495 16.014 1.00 35.84 187 ASN A CA 1
ATOM 1510 C C . ASN A 1 187 ? -17.001 3.654 15.390 1.00 35.84 187 ASN A C 1
ATOM 1512 O O . ASN A 1 187 ? -16.423 4.732 15.325 1.00 35.84 187 ASN A O 1
ATOM 1516 N N . LEU A 1 188 ? -16.561 2.571 14.777 1.00 44.44 188 LEU A N 1
ATOM 1517 C CA . LEU A 1 188 ? -15.794 2.693 13.553 1.00 44.44 188 LEU A CA 1
ATOM 1518 C C . LEU A 1 188 ? -16.735 3.094 12.391 1.00 44.44 188 LEU A C 1
ATOM 1520 O O . LEU A 1 188 ? -16.466 2.794 11.237 1.00 44.44 188 LEU A O 1
ATOM 1524 N N . SER A 1 189 ? -17.813 3.859 12.663 1.00 33.16 189 SER A N 1
ATOM 1525 C CA . SER A 1 189 ? -18.529 4.670 11.662 1.00 33.16 189 SER A CA 1
ATOM 1526 C C . SER A 1 189 ? -17.584 5.631 10.943 1.00 33.16 189 SER A C 1
ATOM 1528 O O . SER A 1 189 ? -17.850 6.094 9.844 1.00 33.16 189 SER A O 1
ATOM 1530 N N . VAL A 1 190 ? -16.472 5.895 11.609 1.00 36.66 190 VAL A N 1
ATOM 1531 C CA . VAL A 1 190 ? -15.244 6.476 11.126 1.00 36.66 190 VAL A CA 1
ATOM 1532 C C . VAL A 1 190 ? -14.733 5.725 9.880 1.00 36.66 190 VAL A C 1
ATOM 1534 O O . VAL A 1 190 ? -14.567 6.345 8.845 1.00 36.66 190 VAL A O 1
ATOM 1537 N N . LEU A 1 191 ? -14.653 4.392 9.883 1.00 34.38 191 LEU A N 1
ATOM 1538 C CA . LEU A 1 191 ? -14.321 3.578 8.701 1.00 34.38 191 LEU A CA 1
ATOM 1539 C C . LEU A 1 191 ? -15.508 3.355 7.728 1.00 34.38 191 LEU A C 1
ATOM 1541 O O . LEU A 1 191 ? -15.290 2.904 6.606 1.00 34.38 191 LEU A O 1
ATOM 1545 N N . ASN A 1 192 ? -16.748 3.700 8.114 1.00 30.20 192 ASN A N 1
ATOM 1546 C CA . ASN A 1 192 ? -17.914 3.759 7.204 1.00 30.20 192 ASN A CA 1
ATOM 1547 C C . ASN A 1 192 ? -18.040 5.094 6.453 1.00 30.20 192 ASN A C 1
ATOM 1549 O O . ASN A 1 192 ? -18.871 5.215 5.551 1.00 30.20 192 ASN A O 1
ATOM 1553 N N . ASP A 1 193 ? -17.257 6.107 6.816 1.00 31.47 193 ASP A N 1
ATOM 1554 C CA . ASP A 1 193 ? -17.097 7.301 6.003 1.00 31.47 193 ASP A CA 1
ATOM 1555 C C . ASP A 1 193 ? -15.877 7.056 5.111 1.00 31.47 193 ASP A C 1
ATOM 1557 O O . ASP A 1 193 ? -14.746 6.959 5.582 1.00 31.47 193 ASP A O 1
ATOM 1561 N N . SER A 1 194 ? -16.088 6.992 3.795 1.00 32.09 194 SER A N 1
ATOM 1562 C CA . SER A 1 194 ? -15.027 6.910 2.775 1.00 32.09 194 SER A CA 1
ATOM 1563 C C . SER A 1 194 ? -13.957 8.005 2.907 1.00 32.09 194 SER A C 1
ATOM 1565 O O . SER A 1 194 ? -12.898 7.937 2.293 1.00 32.09 194 SER A O 1
ATOM 1567 N N . ASN A 1 195 ? -14.232 9.017 3.728 1.00 30.11 195 ASN A N 1
ATOM 1568 C CA . ASN A 1 195 ? -13.331 10.092 4.096 1.00 30.11 195 ASN A CA 1
ATOM 1569 C C . ASN A 1 195 ? -12.337 9.737 5.214 1.00 30.11 195 ASN A C 1
ATOM 1571 O O . ASN A 1 195 ? -11.360 10.457 5.358 1.00 30.11 195 ASN A O 1
ATOM 1575 N N . TYR A 1 196 ? -12.511 8.662 5.993 1.00 34.06 196 TYR A N 1
ATOM 1576 C CA . TYR A 1 196 ? -11.531 8.320 7.036 1.00 34.06 196 TYR A CA 1
ATOM 1577 C C . TYR A 1 196 ? -10.438 7.355 6.578 1.00 34.06 196 TYR A C 1
ATOM 1579 O O . TYR A 1 196 ? -9.350 7.345 7.141 1.00 34.06 196 TYR A O 1
ATOM 1587 N N . VAL A 1 197 ? -10.667 6.621 5.487 1.00 35.62 197 VAL A N 1
ATOM 1588 C CA . VAL A 1 197 ? -9.557 6.011 4.740 1.00 35.62 197 VAL A CA 1
ATOM 1589 C C . VAL A 1 197 ? -8.615 7.118 4.235 1.00 35.62 197 VAL A C 1
ATOM 1591 O O . VAL A 1 197 ? -7.407 6.967 4.343 1.00 35.62 197 VAL A O 1
ATOM 1594 N N . ARG A 1 198 ? -9.145 8.297 3.857 1.00 31.50 198 ARG A N 1
ATOM 1595 C CA . ARG A 1 198 ? -8.341 9.524 3.673 1.00 31.50 198 ARG A CA 1
ATOM 1596 C C . ARG A 1 198 ? -7.747 10.080 4.973 1.00 31.50 198 ARG A C 1
ATOM 1598 O O . ARG A 1 198 ? -6.664 10.627 4.939 1.00 31.50 198 ARG A O 1
ATOM 1605 N N . GLN A 1 199 ? -8.408 9.920 6.117 1.00 34.06 199 GLN A N 1
ATOM 1606 C CA . GLN A 1 199 ? -7.927 10.398 7.424 1.00 34.06 199 GLN A CA 1
ATOM 1607 C C . GLN A 1 199 ? -6.772 9.556 8.013 1.00 34.06 199 GLN A C 1
ATOM 1609 O O . GLN A 1 199 ? -6.089 10.001 8.934 1.00 34.06 199 GLN A O 1
ATOM 1614 N N . LEU A 1 200 ? -6.524 8.361 7.471 1.00 33.41 200 LEU A N 1
ATOM 1615 C CA . LEU A 1 200 ? -5.285 7.601 7.677 1.00 33.41 200 LEU A CA 1
ATOM 1616 C C . LEU A 1 200 ? -4.204 7.965 6.638 1.00 33.41 200 LEU A C 1
ATOM 1618 O O . LEU A 1 200 ? -3.018 7.842 6.922 1.00 33.41 200 LEU A O 1
ATOM 1622 N N . MET A 1 201 ? -4.623 8.487 5.481 1.00 33.47 201 MET A N 1
ATOM 1623 C CA . MET A 1 201 ? -3.803 8.876 4.324 1.00 33.47 201 MET A CA 1
ATOM 1624 C C . MET A 1 201 ? -3.689 10.405 4.156 1.00 33.47 201 MET A C 1
ATOM 1626 O O . MET A 1 201 ? -3.607 10.895 3.036 1.00 33.47 201 MET A O 1
ATOM 1630 N N . ASP A 1 202 ? -3.733 11.159 5.260 1.00 29.33 202 ASP A N 1
ATOM 1631 C CA . ASP A 1 202 ? -3.431 12.600 5.295 1.00 29.33 202 ASP A CA 1
ATOM 1632 C C . ASP A 1 202 ? -2.054 12.789 5.961 1.00 29.33 202 ASP A C 1
ATOM 1634 O O . ASP A 1 202 ? -1.906 13.338 7.050 1.00 29.33 202 ASP A O 1
ATOM 1638 N N . ASP A 1 203 ? -1.052 12.153 5.369 1.00 31.56 203 ASP A N 1
ATOM 1639 C CA . ASP A 1 203 ? -0.093 12.897 4.562 1.00 31.56 203 ASP A CA 1
ATOM 1640 C C . ASP A 1 203 ? -0.449 12.464 3.127 1.00 31.56 203 ASP A C 1
ATOM 1642 O O . ASP A 1 203 ? -0.706 11.278 2.934 1.00 31.56 203 ASP A O 1
ATOM 1646 N N . THR A 1 204 ? -0.632 13.419 2.215 1.00 27.83 204 THR A N 1
ATOM 1647 C CA . THR A 1 204 ? -0.796 13.308 0.751 1.00 27.83 204 THR A CA 1
ATOM 1648 C C . THR A 1 204 ? -0.532 11.912 0.137 1.00 27.83 204 THR A C 1
ATOM 1650 O O . THR A 1 204 ? 0.368 11.204 0.586 1.00 27.83 204 THR A O 1
ATOM 1653 N N . PRO A 1 205 ? -1.149 11.502 -1.001 1.00 27.83 205 PRO A N 1
ATOM 1654 C CA . PRO A 1 205 ? -0.308 10.780 -1.944 1.00 27.83 205 PRO A CA 1
ATOM 1655 C C . PRO A 1 205 ? 0.841 11.746 -2.198 1.00 27.83 205 PRO A C 1
ATOM 1657 O O . PRO A 1 205 ? 0.669 12.751 -2.889 1.00 27.83 205 PRO A O 1
ATOM 1660 N N . ASP A 1 206 ? 1.963 11.517 -1.534 1.00 28.94 206 ASP A N 1
ATOM 1661 C CA . ASP A 1 206 ? 3.223 12.113 -1.882 1.00 28.94 206 ASP A CA 1
ATOM 1662 C C . ASP A 1 206 ? 3.561 11.522 -3.252 1.00 28.94 206 ASP A C 1
ATOM 1664 O O . ASP A 1 206 ? 4.448 10.703 -3.427 1.00 28.94 206 ASP A O 1
ATOM 1668 N N . PHE A 1 207 ? 2.879 12.048 -4.267 1.00 27.34 207 PHE A N 1
ATOM 1669 C CA . PHE A 1 207 ? 3.567 12.749 -5.326 1.00 27.34 207 PHE A CA 1
ATOM 1670 C C . PHE A 1 207 ? 4.475 13.814 -4.694 1.00 27.34 207 PHE A C 1
ATOM 1672 O O . PHE A 1 207 ? 4.249 15.016 -4.805 1.00 27.34 207 PHE A O 1
ATOM 1679 N N . VAL A 1 208 ? 5.527 13.365 -4.011 1.00 26.88 208 VAL A N 1
ATOM 1680 C CA . VAL A 1 208 ? 6.731 14.157 -3.838 1.00 26.88 208 VAL A CA 1
ATOM 1681 C C . VAL A 1 208 ? 7.461 14.001 -5.159 1.00 26.88 208 VAL A C 1
ATOM 1683 O O . VAL A 1 208 ? 8.327 13.158 -5.319 1.00 26.88 208 VAL A O 1
ATOM 1686 N N . ILE A 1 209 ? 7.102 14.840 -6.130 1.00 26.20 209 ILE A N 1
ATOM 1687 C CA . ILE A 1 209 ? 8.105 15.300 -7.087 1.00 26.20 209 ILE A CA 1
ATOM 1688 C C . ILE A 1 209 ? 8.967 16.276 -6.285 1.00 26.20 209 ILE A C 1
ATOM 1690 O O . ILE A 1 209 ? 8.704 17.480 -6.240 1.00 26.20 209 ILE A O 1
ATOM 1694 N N . SER A 1 210 ? 9.947 15.744 -5.557 1.00 24.77 210 SER A N 1
ATOM 1695 C CA . SER A 1 210 ? 11.047 16.552 -5.049 1.00 24.77 210 SER A CA 1
ATOM 1696 C C . SER A 1 210 ? 11.934 16.888 -6.243 1.00 24.77 210 SER A C 1
ATOM 1698 O O . SER A 1 210 ? 12.674 16.034 -6.713 1.00 24.77 210 SER A O 1
ATOM 1700 N N . GLU A 1 211 ? 11.802 18.125 -6.723 1.00 24.05 211 GLU A N 1
ATOM 1701 C CA . GLU A 1 211 ? 12.658 18.772 -7.726 1.00 24.05 211 GLU A CA 1
ATOM 1702 C C . GLU A 1 211 ? 12.656 18.144 -9.131 1.00 24.05 211 GLU A C 1
ATOM 1704 O O . GLU A 1 211 ? 13.424 17.247 -9.451 1.00 24.05 211 GLU A O 1
ATOM 1709 N N . ILE A 1 212 ? 11.892 18.751 -10.047 1.00 23.00 212 ILE A N 1
ATOM 1710 C CA . ILE A 1 212 ? 12.353 18.839 -11.437 1.00 23.00 212 ILE A CA 1
ATOM 1711 C C . ILE A 1 212 ? 13.403 19.950 -11.442 1.00 23.00 212 ILE A C 1
ATOM 1713 O O . ILE A 1 212 ? 13.060 21.133 -11.383 1.00 23.00 212 ILE A O 1
ATOM 1717 N N . ILE A 1 213 ? 14.685 19.584 -11.474 1.00 23.39 213 ILE A N 1
ATOM 1718 C CA . ILE A 1 213 ? 15.729 20.527 -11.877 1.00 23.39 213 ILE A CA 1
ATOM 1719 C C . ILE A 1 213 ? 15.575 20.704 -13.388 1.00 23.39 213 ILE A C 1
ATOM 1721 O O . ILE A 1 213 ? 16.070 19.905 -14.182 1.00 23.39 213 ILE A O 1
ATOM 1725 N N . GLU A 1 214 ? 14.830 21.733 -13.786 1.00 21.25 214 GLU A N 1
ATOM 1726 C CA . GLU A 1 214 ? 14.878 22.236 -15.155 1.00 21.25 214 GLU A CA 1
ATOM 1727 C C . GLU A 1 214 ? 16.275 22.835 -15.391 1.00 21.25 214 GLU A C 1
ATOM 1729 O O . GLU A 1 214 ? 16.696 23.746 -14.671 1.00 21.25 214 GLU A O 1
ATOM 1734 N N . TYR A 1 215 ? 16.997 22.312 -16.384 1.00 30.33 215 TYR A N 1
ATOM 1735 C CA . TYR A 1 215 ? 18.090 23.035 -17.041 1.00 30.33 215 TYR A CA 1
ATOM 1736 C C . TYR A 1 215 ? 17.559 23.755 -18.278 1.00 30.33 215 TYR A C 1
ATOM 1738 O O . TYR A 1 215 ? 16.799 23.117 -19.044 1.00 30.33 215 TYR A O 1
#

Foldseek 3Di:
DPFPWDWDDDPFKTWIDGPQKTKIWGHDFFDDPVVQVVLCVVLLHHDAPRAPQVTWIWMAGNPVRKIWIDALSVLLNQFDFAPVQLVPAPQPCVVVVQVVVCVVCVPDPSPRTRHNLQSDGPDLTDIDPPDDDDDDPDADPVVVVPDDADFPDKDKDWRHWHCSNVQAIRTDMWIDTHGPVCNVVVDPVCVVPSNNSVVRVPVDSPPVRPDPPDD

Sequence (215 aa):
MESDFLRYDEKDFSGVALCDWNVLSYHRPISSATIIDNYSKELDIAIPEMIFGENFLLIKHATSGFTINLNAYDALKLVEKGPHSADKIQVNHSKTWKESNFAKNPSITNVVKPFDWTFSCEYFGTLSEHLTFKPTTKKIDYEKLKTLEPLLYFDQNTLFEDDLGDNGISSLSYKIKLPKSNTENQNLSVLNDSNYVRQLMDDTPDFVISEIIEY

Organism: NCBI:txid133385